Protein AF-A0A0Q0EH68-F1 (afdb_monomer)

pLDDT: mean 80.88, std 14.65, range [30.33, 95.69]

Organism: NCBI:txid264459

Nearest PDB structures (foldseek):
  4biu-assembly1_D  TM=6.470E-01  e=6.144E-11  Escherichia coli K-12
  4cti-assembly2_B  TM=7.095E-01  e=5.872E-08  Archaeoglobus fulgidus
  7n0e-assembly1_B  TM=5.292E-01  e=2.622E-06  Pseudomonas aeruginosa
  7z8n-assembly1_D  TM=4.398E-01  e=4.551E-06  Pseudomonas aeruginosa PAO1

Radius of gyration: 26.05 Å; Cα contacts (8 Å, |Δi|>4): 237; chains: 1; bounding box: 56×43×88 Å

InterPro domains:
  IPR003594 Histidine kinase/HSP90-like ATPase domain [PF02518] (169-247)
  IPR003660 HAMP domain [PF00672] (14-64)
  IPR003660 HAMP domain [PS50885] (17-69)
  IPR003660 HAMP domain [SM00304] (17-69)
  IPR003661 Signal transduction histidine kinase, dimerisation/phosphoacceptor domain [PF00512] (71-127)
  IPR003661 Signal transduction histidine kinase, dimerisation/phosphoacceptor domain [SM00388] (70-128)
  IPR003661 Signal transduction histidine kinase, dimerisation/phosphoacceptor domain [cd00082] (71-124)
  IPR004358 Signal transduction histidine kinase-related protein, C-terminal [PR00344] (202-216)
  IPR004358 Signal transduction histidine kinase-related protein, C-terminal [PR00344] (220-230)
  IPR004358 Signal transduction histidine kinase-related protein, C-terminal [PR00344] (239-247)
  IPR005467 Histidine kinase domain [PS50109] (77-247)
  IPR036097 Signal transduction histidine kinase, dimerisation/phosphoacceptor domain superfamily [SSF47384] (53-126)
  IPR036890 Histidine kinase/HSP90-like ATPase superfamily [G3DSA:3.30.565.10] (125-247)
  IPR036890 Histidine kinase/HSP90-like ATPase superfamily [SSF55874] (127-247)
  IPR050980 Two-component sensor histidine kinase [PTHR44936] (9-247)

Secondary structure (DSSP, 8-state):
--TTHHHHHHHHHHHHHHHHHHHHHHHHHHHHHHTT---PPPP--SSHHHHHHHHHHHHHHHHHHHHHHHHHHHHHHHHHHHHHHHHHHHHHHHTSPSSHHHHHHHHHHHHHHHHHHHHHHHHHHTT-----EEEEHHHHHHHHHHHHHHTT---EE---S--EEEE-HHHHHHHHHHHHHHHHHHHS--EEEEEE-TTSPEEEEEE--S----GGGTTGGGSTT-----SS----------GGG--

Structure (mmCIF, N/CA/C/O backbone):
data_AF-A0A0Q0EH68-F1
#
_entry.id   AF-A0A0Q0EH68-F1
#
loop_
_atom_site.group_PDB
_atom_site.id
_atom_site.type_symbol
_atom_site.label_atom_id
_atom_site.label_alt_id
_atom_site.label_comp_id
_atom_site.label_asym_id
_atom_site.label_entity_id
_atom_site.label_seq_id
_atom_site.pdbx_PDB_ins_code
_atom_site.Cartn_x
_atom_site.Cartn_y
_atom_site.Cartn_z
_atom_site.occupancy
_atom_site.B_iso_or_equiv
_atom_site.auth_seq_id
_atom_site.auth_comp_id
_atom_site.auth_asym_id
_atom_site.auth_atom_id
_atom_site.pdbx_PDB_model_num
ATOM 1 N N . MET A 1 1 ? 32.323 8.795 -50.254 1.00 61.06 1 MET A N 1
ATOM 2 C CA . MET A 1 1 ? 32.298 7.690 -49.270 1.00 61.06 1 MET A CA 1
ATOM 3 C C . MET A 1 1 ? 32.604 6.400 -50.012 1.00 61.06 1 MET A C 1
ATOM 5 O O . MET A 1 1 ? 31.979 6.198 -51.048 1.00 61.06 1 MET A O 1
ATOM 9 N N . PRO A 1 2 ? 33.576 5.580 -49.577 1.00 72.06 2 PRO A N 1
ATOM 10 C CA . PRO A 1 2 ? 33.885 4.323 -50.256 1.00 72.06 2 PRO A CA 1
ATOM 11 C C . PRO A 1 2 ? 32.641 3.427 -50.261 1.00 72.06 2 PRO A C 1
ATOM 13 O O . PRO A 1 2 ? 31.993 3.284 -49.231 1.00 72.06 2 PRO A O 1
ATOM 16 N N . VAL A 1 3 ? 32.303 2.806 -51.392 1.00 74.38 3 VAL A N 1
ATOM 17 C CA . VAL A 1 3 ? 31.114 1.933 -51.530 1.00 74.38 3 VAL A CA 1
ATOM 18 C C . VAL A 1 3 ? 31.122 0.777 -50.507 1.00 74.38 3 VAL A C 1
ATOM 20 O O . VAL A 1 3 ? 30.077 0.259 -50.127 1.00 74.38 3 VAL A O 1
ATOM 23 N N . THR A 1 4 ? 32.297 0.429 -49.980 1.00 81.75 4 THR A N 1
ATOM 24 C CA . THR A 1 4 ? 32.517 -0.588 -48.944 1.00 81.75 4 THR A CA 1
ATOM 25 C C . THR A 1 4 ? 32.150 -0.154 -47.520 1.00 81.75 4 THR A C 1
ATOM 27 O O . THR A 1 4 ? 31.968 -1.018 -46.665 1.00 81.75 4 THR A O 1
ATOM 30 N N . THR A 1 5 ? 31.992 1.142 -47.222 1.00 86.50 5 THR A N 1
ATOM 31 C CA . THR A 1 5 ? 31.687 1.590 -45.847 1.00 86.50 5 THR A CA 1
ATOM 32 C C . THR A 1 5 ? 30.219 1.415 -45.475 1.00 86.50 5 THR A C 1
ATOM 34 O O . THR A 1 5 ? 29.909 1.156 -44.315 1.00 86.50 5 THR A O 1
ATOM 37 N N . ILE A 1 6 ? 29.314 1.495 -46.452 1.00 87.50 6 ILE A N 1
ATOM 38 C CA . ILE A 1 6 ? 27.869 1.319 -46.259 1.00 87.50 6 ILE A CA 1
ATOM 39 C C . ILE A 1 6 ? 27.523 -0.087 -45.726 1.00 87.50 6 ILE A C 1
ATOM 41 O O . ILE A 1 6 ? 26.854 -0.169 -44.693 1.00 87.50 6 ILE A O 1
ATOM 45 N N . PRO A 1 7 ? 27.973 -1.201 -46.341 1.00 88.31 7 PRO A N 1
ATOM 46 C CA . PRO A 1 7 ? 27.663 -2.539 -45.834 1.00 88.31 7 PRO A CA 1
ATOM 47 C C . PRO A 1 7 ? 28.294 -2.813 -44.462 1.00 88.31 7 PRO A C 1
ATOM 49 O O . PRO A 1 7 ? 27.643 -3.410 -43.607 1.00 88.31 7 PRO A O 1
ATOM 52 N N . VAL A 1 8 ? 29.512 -2.321 -44.205 1.00 89.69 8 VAL A N 1
ATOM 53 C CA . VAL A 1 8 ? 30.155 -2.441 -42.884 1.00 89.69 8 VAL A CA 1
ATOM 54 C C . VAL A 1 8 ? 29.342 -1.706 -41.819 1.00 89.69 8 VAL A C 1
ATOM 56 O O . VAL A 1 8 ? 29.064 -2.269 -40.762 1.00 89.69 8 VAL A O 1
ATOM 59 N N . LEU A 1 9 ? 28.890 -0.485 -42.110 1.00 91.38 9 LEU A N 1
ATOM 60 C CA . LEU A 1 9 ? 28.051 0.286 -41.197 1.00 91.38 9 LEU A CA 1
ATOM 61 C C . LEU A 1 9 ? 26.724 -0.431 -40.905 1.00 91.38 9 LEU A C 1
ATOM 63 O O . LEU A 1 9 ? 26.308 -0.496 -39.750 1.00 91.38 9 LEU A O 1
ATOM 67 N N . LEU A 1 10 ? 26.077 -1.014 -41.920 1.00 91.12 10 LEU A N 1
ATOM 68 C CA . LEU A 1 10 ? 24.841 -1.783 -41.742 1.00 91.12 10 LEU A CA 1
ATOM 69 C C . LEU A 1 10 ? 25.048 -3.018 -40.856 1.00 91.12 10 LEU A C 1
ATOM 71 O O . LEU A 1 10 ? 24.227 -3.273 -39.974 1.00 91.12 10 LEU A O 1
ATOM 75 N N . ILE A 1 11 ? 26.154 -3.744 -41.041 1.00 89.25 11 ILE A N 1
ATOM 76 C CA . ILE A 1 11 ? 26.523 -4.894 -40.204 1.00 89.25 11 ILE A CA 1
ATOM 77 C C . ILE A 1 11 ? 26.757 -4.442 -38.758 1.00 89.25 11 ILE A C 1
ATOM 79 O O . ILE A 1 11 ? 26.178 -5.018 -37.836 1.00 89.25 11 ILE A O 1
ATOM 83 N N . VAL A 1 12 ? 27.532 -3.375 -38.543 1.00 88.94 12 VAL A N 1
ATOM 84 C CA . VAL A 1 12 ? 27.797 -2.833 -37.200 1.00 88.94 12 VAL A CA 1
ATOM 85 C C . VAL A 1 12 ? 26.497 -2.404 -36.519 1.00 88.94 12 VAL A C 1
ATOM 87 O O . VAL A 1 12 ? 26.243 -2.803 -35.385 1.00 88.94 12 VAL A O 1
ATOM 90 N N . VAL A 1 13 ? 25.628 -1.658 -37.208 1.00 90.19 13 VAL A N 1
ATOM 91 C CA . VAL A 1 13 ? 24.328 -1.229 -36.665 1.00 90.19 13 VAL A CA 1
ATOM 92 C C . VAL A 1 13 ? 23.429 -2.429 -36.357 1.00 90.19 13 VAL A C 1
ATOM 94 O O . VAL A 1 13 ? 22.732 -2.429 -35.339 1.00 90.19 13 VAL A O 1
ATOM 97 N N . PHE A 1 14 ? 23.445 -3.469 -37.192 1.00 88.25 14 PHE A N 1
ATOM 98 C CA . PHE A 1 14 ? 22.692 -4.700 -36.961 1.00 88.25 14 PHE A CA 1
ATOM 99 C C . PHE A 1 14 ? 23.162 -5.434 -35.697 1.00 88.25 14 PHE A C 1
ATOM 101 O O . PHE A 1 14 ? 22.344 -5.719 -34.817 1.00 88.25 14 PHE A O 1
ATOM 108 N N . PHE A 1 15 ? 24.468 -5.682 -35.558 1.00 84.31 15 PHE A N 1
ATOM 109 C CA . PHE A 1 15 ? 25.038 -6.334 -34.374 1.00 84.31 15 PHE A CA 1
ATOM 110 C C . PHE A 1 15 ? 24.858 -5.490 -33.111 1.00 84.31 15 PHE A C 1
ATOM 112 O O . PHE A 1 15 ? 24.450 -6.013 -32.073 1.00 84.31 15 PHE A O 1
ATOM 119 N N . MET A 1 16 ? 25.050 -4.174 -33.211 1.00 85.44 16 MET A N 1
ATOM 120 C CA . MET A 1 16 ? 24.837 -3.248 -32.103 1.00 85.44 16 MET A CA 1
ATOM 121 C C . MET A 1 16 ? 23.380 -3.278 -31.635 1.00 85.44 16 MET A C 1
ATOM 123 O O . MET A 1 16 ? 23.121 -3.398 -30.441 1.00 85.44 16 MET A O 1
ATOM 127 N N . ARG A 1 17 ? 22.402 -3.282 -32.550 1.00 85.75 17 ARG A N 1
ATOM 128 C CA . ARG A 1 17 ? 20.987 -3.464 -32.185 1.00 85.75 17 ARG A CA 1
ATOM 129 C C . ARG A 1 17 ? 20.719 -4.835 -31.563 1.00 85.75 17 ARG A C 1
ATOM 131 O O . ARG A 1 17 ? 19.913 -4.909 -30.640 1.00 85.75 17 ARG A O 1
ATOM 138 N N . ARG A 1 18 ? 21.379 -5.897 -32.033 1.00 83.50 18 ARG A N 1
ATOM 139 C CA . ARG A 1 18 ? 21.210 -7.268 -31.522 1.00 83.50 18 ARG A CA 1
ATOM 140 C C . ARG A 1 18 ? 21.766 -7.457 -30.105 1.00 83.50 18 ARG A C 1
ATOM 142 O O . ARG A 1 18 ? 21.223 -8.276 -29.373 1.00 83.50 18 ARG A O 1
ATOM 149 N N . ILE A 1 19 ? 22.792 -6.698 -29.720 1.00 83.00 19 ILE A N 1
ATOM 150 C CA . ILE A 1 19 ? 23.403 -6.731 -28.378 1.00 83.00 19 ILE A CA 1
ATOM 151 C C . ILE A 1 19 ? 22.728 -5.728 -27.431 1.00 83.00 19 ILE A C 1
ATOM 153 O O . ILE A 1 19 ? 22.344 -6.077 -26.319 1.00 83.00 19 ILE A O 1
ATOM 157 N N . VAL A 1 20 ? 22.529 -4.483 -27.873 1.00 86.06 20 VAL A N 1
ATOM 158 C CA . VAL A 1 20 ? 22.043 -3.391 -27.012 1.00 86.06 20 VAL A CA 1
ATOM 159 C C . VAL A 1 20 ? 20.560 -3.540 -26.670 1.00 86.06 20 VAL A C 1
ATOM 161 O O . VAL A 1 20 ? 20.149 -3.169 -25.571 1.00 86.06 20 VAL A O 1
ATOM 164 N N . ARG A 1 21 ? 19.728 -4.074 -27.581 1.00 86.62 21 ARG A N 1
ATOM 165 C CA . ARG A 1 21 ? 18.286 -4.232 -27.313 1.00 86.62 21 ARG A CA 1
ATOM 166 C C . ARG A 1 21 ? 18.005 -5.177 -26.133 1.00 86.62 21 ARG A C 1
ATOM 168 O O . ARG A 1 21 ? 17.310 -4.720 -25.230 1.00 86.62 21 ARG A O 1
ATOM 175 N N . PRO A 1 22 ? 18.538 -6.418 -26.080 1.00 85.12 22 PRO A N 1
ATOM 176 C CA . PRO A 1 22 ? 18.344 -7.304 -24.928 1.00 85.12 22 PRO A CA 1
ATOM 177 C C . PRO A 1 22 ? 18.775 -6.676 -23.600 1.00 85.12 22 PRO A C 1
ATOM 179 O O . PRO A 1 22 ? 18.035 -6.750 -22.626 1.00 85.12 22 PRO A O 1
ATOM 182 N N . VAL A 1 23 ? 19.918 -5.981 -23.578 1.00 86.12 23 VAL A N 1
ATOM 183 C CA . VAL A 1 23 ? 20.424 -5.314 -22.367 1.00 86.12 23 VAL A CA 1
ATOM 184 C C . VAL A 1 23 ? 19.480 -4.202 -21.904 1.00 86.12 23 VAL A C 1
ATOM 186 O O . VAL A 1 23 ? 19.159 -4.123 -20.722 1.00 86.12 23 VAL A O 1
ATOM 189 N N . LYS A 1 24 ? 18.965 -3.372 -22.823 1.00 87.38 24 LYS A N 1
ATOM 190 C CA . LYS A 1 24 ? 17.964 -2.344 -22.484 1.00 87.38 24 LYS A CA 1
ATOM 191 C C . LYS A 1 24 ? 16.655 -2.947 -21.974 1.00 87.38 24 LYS A C 1
ATOM 193 O O . LYS A 1 24 ? 16.051 -2.385 -21.064 1.00 87.38 24 LYS A O 1
ATOM 198 N N . THR A 1 25 ? 16.209 -4.062 -22.553 1.00 88.44 25 THR A N 1
ATOM 199 C CA . THR A 1 25 ? 15.024 -4.786 -22.070 1.00 88.44 25 THR A CA 1
ATOM 200 C C . THR A 1 25 ? 15.243 -5.303 -20.653 1.00 88.44 25 THR A C 1
ATOM 202 O O . THR A 1 25 ? 14.373 -5.116 -19.807 1.00 88.44 25 THR A O 1
ATOM 205 N N . LEU A 1 26 ? 16.415 -5.883 -20.379 1.00 88.75 26 LEU A N 1
ATOM 206 C CA . LEU A 1 26 ? 16.775 -6.376 -19.055 1.00 88.75 26 LEU A CA 1
ATOM 207 C C . LEU A 1 26 ? 16.833 -5.240 -18.028 1.00 88.75 26 LEU A C 1
ATOM 209 O O . LEU A 1 26 ? 16.226 -5.358 -16.975 1.00 88.75 26 LEU A O 1
ATOM 213 N N . ALA A 1 27 ? 17.465 -4.110 -18.360 1.00 88.00 27 ALA A N 1
ATOM 214 C CA . ALA A 1 27 ? 17.538 -2.944 -17.477 1.00 88.00 27 ALA A CA 1
ATOM 215 C C . ALA A 1 27 ? 16.145 -2.421 -17.084 1.00 88.00 27 ALA A C 1
ATOM 217 O O . ALA A 1 27 ? 15.867 -2.227 -15.903 1.00 88.00 27 ALA A O 1
ATOM 218 N N . LYS A 1 28 ? 15.237 -2.274 -18.060 1.00 89.25 28 LYS A N 1
ATOM 219 C CA . LYS A 1 28 ? 13.844 -1.874 -17.802 1.00 89.25 28 LYS A CA 1
ATOM 220 C C . LYS A 1 28 ? 13.086 -2.899 -16.959 1.00 89.25 28 LYS A C 1
ATOM 222 O O . LYS A 1 28 ? 12.250 -2.525 -16.144 1.00 89.25 28 LYS A O 1
ATOM 227 N N . ALA A 1 29 ? 13.336 -4.189 -17.176 1.00 88.38 29 ALA A N 1
ATOM 228 C CA . ALA A 1 29 ? 12.723 -5.241 -16.377 1.00 88.38 29 ALA A CA 1
ATOM 229 C C . ALA A 1 29 ? 13.243 -5.215 -14.934 1.00 88.38 29 ALA A C 1
ATOM 231 O O . ALA A 1 29 ? 12.444 -5.301 -14.012 1.00 88.38 29 ALA A O 1
ATOM 232 N N . THR A 1 30 ? 14.546 -5.019 -14.727 1.00 88.38 30 THR A N 1
ATOM 233 C CA . THR A 1 30 ? 15.142 -4.874 -13.394 1.00 88.38 30 THR A CA 1
ATOM 234 C C . THR A 1 30 ? 14.547 -3.692 -12.637 1.00 88.38 30 THR A C 1
ATOM 236 O O . THR A 1 30 ? 14.177 -3.862 -11.484 1.00 88.38 30 THR A O 1
ATOM 239 N N . GLU A 1 31 ? 14.383 -2.535 -13.281 1.00 86.19 31 GLU A N 1
ATOM 240 C CA . GLU A 1 31 ? 13.789 -1.335 -12.668 1.00 86.19 31 GLU A CA 1
ATOM 241 C C . GLU A 1 31 ? 12.335 -1.563 -12.211 1.00 86.19 31 GLU A C 1
ATOM 243 O O . GLU A 1 31 ? 11.891 -1.084 -11.171 1.00 86.19 31 GLU A O 1
ATOM 248 N N . ARG A 1 32 ? 11.583 -2.346 -12.987 1.00 85.50 32 ARG A N 1
ATOM 249 C CA . ARG A 1 32 ? 10.219 -2.753 -12.640 1.00 85.50 32 ARG A CA 1
ATOM 250 C C . ARG A 1 32 ? 10.207 -3.777 -11.499 1.00 85.50 32 ARG A C 1
ATOM 252 O O . ARG A 1 32 ? 9.439 -3.615 -10.556 1.00 85.50 32 ARG A O 1
ATOM 259 N N . VAL A 1 33 ? 11.089 -4.783 -11.532 1.00 85.00 33 VAL A N 1
ATOM 260 C CA . VAL A 1 33 ? 11.233 -5.768 -10.440 1.00 85.00 33 VAL A CA 1
ATOM 261 C C . VAL A 1 33 ? 11.687 -5.094 -9.143 1.00 85.00 33 VAL A C 1
ATOM 263 O O . VAL A 1 33 ? 11.183 -5.450 -8.083 1.00 85.00 33 VAL A O 1
ATOM 266 N N . SER A 1 34 ? 12.577 -4.094 -9.194 1.00 79.12 34 SER A N 1
ATOM 267 C CA . SER A 1 34 ? 13.007 -3.350 -8.000 1.00 79.12 34 SER A CA 1
ATOM 268 C C . SER A 1 34 ? 11.883 -2.533 -7.366 1.00 79.12 34 SER A C 1
ATOM 270 O O . SER A 1 34 ? 11.936 -2.263 -6.174 1.00 79.12 34 SER A O 1
ATOM 272 N N . ARG A 1 35 ? 10.843 -2.182 -8.134 1.00 77.44 35 ARG A N 1
ATOM 273 C CA . ARG A 1 35 ? 9.601 -1.586 -7.614 1.00 77.44 35 ARG A CA 1
ATOM 274 C C . ARG A 1 35 ? 8.587 -2.621 -7.108 1.00 77.44 35 ARG A C 1
ATOM 276 O O . ARG A 1 35 ? 7.455 -2.263 -6.797 1.00 77.44 35 ARG A O 1
ATOM 283 N N . GLY A 1 36 ? 8.959 -3.901 -7.061 1.00 74.75 36 GLY A N 1
ATOM 284 C CA . GLY A 1 36 ? 8.075 -4.990 -6.649 1.00 74.75 36 GLY A CA 1
ATOM 285 C C . GLY A 1 36 ? 7.030 -5.383 -7.697 1.00 74.75 36 GLY A C 1
ATOM 286 O O . GLY A 1 36 ? 6.090 -6.103 -7.369 1.00 74.75 36 GLY A O 1
ATOM 287 N N . GLU A 1 37 ? 7.162 -4.937 -8.953 1.00 76.56 37 GLU A N 1
ATOM 288 C CA . GLU A 1 37 ? 6.222 -5.320 -10.009 1.00 76.56 37 GLU A CA 1
ATOM 289 C C . GLU A 1 37 ? 6.432 -6.778 -10.438 1.00 76.56 37 GLU A C 1
ATOM 291 O O . GLU A 1 37 ? 7.556 -7.221 -10.702 1.00 76.56 37 GLU A O 1
ATOM 296 N N . TRP A 1 38 ? 5.329 -7.505 -10.625 1.00 77.81 38 TRP A N 1
ATOM 297 C CA . TRP A 1 38 ? 5.368 -8.774 -11.340 1.00 77.81 38 TRP A CA 1
ATOM 298 C C . TRP A 1 38 ? 5.560 -8.537 -12.843 1.00 77.81 38 TRP A C 1
ATOM 300 O O . TRP A 1 38 ? 4.879 -7.716 -13.466 1.00 77.81 38 TRP A O 1
ATOM 310 N N . ILE A 1 39 ? 6.478 -9.290 -13.445 1.00 82.50 39 ILE A N 1
ATOM 311 C CA . ILE A 1 39 ? 6.768 -9.235 -14.879 1.00 82.50 39 ILE A CA 1
ATOM 312 C C . ILE A 1 39 ? 6.747 -10.663 -15.422 1.00 82.50 39 ILE A C 1
ATOM 314 O O . ILE A 1 39 ? 7.304 -11.556 -14.784 1.00 82.50 39 ILE A O 1
ATOM 318 N N . PRO A 1 40 ? 6.143 -10.923 -16.590 1.00 82.75 40 PRO A N 1
ATOM 319 C CA . PRO A 1 40 ? 6.276 -12.228 -17.220 1.00 82.75 40 PRO A CA 1
ATOM 320 C C . PRO A 1 40 ? 7.750 -12.518 -17.568 1.00 82.75 40 PRO A C 1
ATOM 322 O O . PRO A 1 40 ? 8.506 -11.577 -17.835 1.00 82.75 40 PRO A O 1
ATOM 325 N N . PRO A 1 41 ? 8.162 -13.800 -17.616 1.00 89.44 41 PRO A N 1
ATOM 326 C CA . PRO A 1 41 ? 9.519 -14.176 -17.997 1.00 89.44 41 PRO A CA 1
ATOM 327 C C . PRO A 1 41 ? 9.939 -13.531 -19.318 1.00 89.44 41 PRO A C 1
ATOM 329 O O . PRO A 1 41 ? 9.195 -13.546 -20.303 1.00 89.44 41 PRO A O 1
ATOM 332 N N . LEU A 1 42 ? 11.146 -12.972 -19.347 1.00 91.62 42 LEU A N 1
ATOM 333 C CA . LEU A 1 42 ? 11.657 -12.305 -20.538 1.00 91.62 42 LEU A CA 1
ATOM 334 C C . LEU A 1 42 ? 11.990 -13.327 -21.637 1.00 91.62 42 LEU A C 1
ATOM 336 O O . LEU A 1 42 ? 12.534 -14.396 -21.334 1.00 91.62 42 LEU A O 1
ATOM 340 N N . PRO A 1 43 ? 11.727 -13.003 -22.917 1.00 89.69 43 PRO A N 1
ATOM 341 C CA . PRO A 1 43 ? 12.059 -13.882 -24.030 1.00 89.69 43 PRO A CA 1
ATOM 342 C C . PRO A 1 43 ? 13.576 -13.990 -24.218 1.00 89.69 43 PRO A C 1
ATOM 344 O O . PRO A 1 43 ? 14.292 -12.987 -24.214 1.00 89.69 43 PRO A O 1
ATOM 347 N N . LEU A 1 44 ? 14.068 -15.202 -24.477 1.00 90.69 44 LEU A N 1
ATOM 348 C CA . LEU A 1 44 ? 15.484 -15.455 -24.752 1.00 90.69 44 LEU A CA 1
ATOM 349 C C . LEU A 1 44 ? 15.854 -14.925 -26.146 1.00 90.69 44 LEU A C 1
ATOM 351 O O . LEU A 1 44 ? 15.587 -15.564 -27.161 1.00 90.69 44 LEU A O 1
ATOM 355 N N . SER A 1 45 ? 16.456 -13.736 -26.203 1.00 83.75 45 SER A N 1
ATOM 356 C CA . SER A 1 45 ? 16.804 -13.044 -27.452 1.00 83.75 45 SER A CA 1
ATOM 357 C C . SER A 1 45 ? 18.247 -12.543 -27.451 1.00 83.75 45 SER A C 1
ATOM 359 O O . SER A 1 45 ? 18.773 -12.136 -26.420 1.00 83.75 45 SER A O 1
ATOM 361 N N . GLY A 1 46 ? 18.865 -12.499 -28.634 1.00 86.38 46 GLY A N 1
ATOM 362 C CA . GLY A 1 46 ? 20.223 -11.978 -28.816 1.00 86.38 46 GLY A CA 1
ATOM 363 C C . GLY A 1 46 ? 21.308 -13.064 -28.882 1.00 86.38 46 GLY A C 1
ATOM 364 O O . GLY A 1 46 ? 21.000 -14.221 -29.184 1.00 86.38 46 GLY A O 1
ATOM 365 N N . PRO A 1 47 ? 22.584 -12.674 -28.712 1.00 88.25 47 PRO A N 1
ATOM 366 C CA . PRO A 1 47 ? 23.726 -13.588 -28.601 1.00 88.25 47 PRO A CA 1
ATOM 367 C C . PRO A 1 47 ? 23.635 -14.510 -27.379 1.00 88.25 47 PRO A C 1
ATOM 369 O O . PRO A 1 47 ? 22.770 -14.320 -26.522 1.00 88.25 47 PRO A O 1
ATOM 372 N N . GLN A 1 48 ? 24.528 -15.499 -27.294 1.00 90.00 48 GLN A N 1
ATOM 373 C CA . GLN A 1 48 ? 24.523 -16.484 -26.208 1.00 90.00 48 GLN A CA 1
ATOM 374 C C . GLN A 1 48 ? 24.616 -15.811 -24.833 1.00 90.00 48 GLN A C 1
ATOM 376 O O . GLN A 1 48 ? 23.793 -16.085 -23.969 1.00 90.00 48 GLN A O 1
ATOM 381 N N . GLU A 1 49 ? 25.503 -14.834 -24.688 1.00 88.94 49 GLU A N 1
ATOM 382 C CA . GLU A 1 49 ? 25.741 -14.087 -23.454 1.00 88.94 49 GLU A CA 1
ATOM 383 C C . GLU A 1 49 ? 24.476 -13.345 -22.985 1.00 88.94 49 GLU A C 1
ATOM 385 O O . GLU A 1 49 ? 24.148 -13.323 -21.800 1.00 88.94 49 GLU A O 1
ATOM 390 N N . ALA A 1 50 ? 23.710 -12.777 -23.926 1.00 88.56 50 ALA A N 1
ATOM 391 C CA . ALA A 1 50 ? 22.445 -12.104 -23.628 1.00 88.56 50 ALA A CA 1
ATOM 392 C C . ALA A 1 50 ? 21.351 -13.093 -23.196 1.00 88.56 50 ALA A C 1
ATOM 394 O O . ALA A 1 50 ? 20.556 -12.792 -22.300 1.00 88.56 50 ALA A O 1
ATOM 395 N N . ARG A 1 51 ? 21.308 -14.282 -23.811 1.00 90.06 51 ARG A N 1
ATOM 396 C CA . ARG A 1 51 ? 20.383 -15.356 -23.418 1.00 90.06 51 ARG A CA 1
ATOM 397 C C . ARG A 1 51 ? 20.719 -15.906 -22.035 1.00 90.06 51 ARG A C 1
ATOM 399 O O . ARG A 1 51 ? 19.798 -16.113 -21.248 1.00 90.06 51 ARG A O 1
ATOM 406 N N . ASP A 1 52 ? 21.999 -16.079 -21.721 1.00 92.81 52 ASP A N 1
ATOM 407 C CA . ASP A 1 52 ? 22.454 -16.563 -20.414 1.00 92.81 52 ASP A CA 1
ATOM 408 C C . ASP A 1 52 ? 22.098 -15.565 -19.304 1.00 92.81 52 ASP A C 1
ATOM 410 O O . ASP A 1 52 ? 21.509 -15.949 -18.293 1.00 92.81 52 ASP A O 1
ATOM 414 N N . LEU A 1 53 ? 22.326 -14.266 -19.538 1.00 91.06 53 LEU A N 1
ATOM 415 C CA . LEU A 1 53 ? 21.895 -13.194 -18.632 1.00 91.06 53 LEU A CA 1
ATOM 416 C C . LEU A 1 53 ? 20.374 -13.173 -18.434 1.00 91.06 53 LEU A C 1
ATOM 418 O O . LEU A 1 53 ? 19.894 -13.072 -17.306 1.00 91.06 53 LEU A O 1
ATOM 422 N N . THR A 1 54 ? 19.608 -13.305 -19.520 1.00 92.06 54 THR A N 1
ATOM 423 C CA . THR A 1 54 ? 18.136 -13.342 -19.456 1.00 92.06 54 THR A CA 1
ATOM 424 C C . THR A 1 54 ? 17.651 -14.566 -18.674 1.00 92.06 54 THR A C 1
ATOM 426 O O . THR A 1 54 ? 16.718 -14.472 -17.879 1.00 92.06 54 THR A O 1
ATOM 429 N N . THR A 1 55 ? 18.314 -15.712 -18.842 1.00 94.62 55 THR A N 1
ATOM 430 C CA . THR A 1 55 ? 18.014 -16.945 -18.103 1.00 94.62 55 THR A CA 1
ATOM 431 C C . THR A 1 55 ? 18.294 -16.774 -16.612 1.00 94.62 55 THR A C 1
ATOM 433 O O . THR A 1 55 ? 17.426 -17.071 -15.791 1.00 94.62 55 THR A O 1
ATOM 436 N N . ALA A 1 56 ? 19.466 -16.244 -16.252 1.00 93.62 56 ALA A N 1
ATOM 437 C CA . ALA A 1 56 ? 19.824 -15.969 -14.863 1.00 93.62 56 ALA A CA 1
ATOM 438 C C . ALA A 1 56 ? 18.835 -14.993 -14.201 1.00 93.62 56 ALA A C 1
ATOM 440 O O . ALA A 1 56 ? 18.389 -15.238 -13.079 1.00 93.62 56 ALA A O 1
ATOM 441 N N . PHE A 1 57 ? 18.424 -13.942 -14.918 1.00 92.50 57 PHE A N 1
ATOM 442 C CA . PHE A 1 57 ? 17.407 -12.998 -14.457 1.00 92.50 57 PHE A CA 1
ATOM 443 C C . PHE A 1 57 ? 16.049 -13.667 -14.221 1.00 92.50 57 PHE A C 1
ATOM 445 O O . PHE A 1 57 ? 15.481 -13.518 -13.141 1.00 92.50 57 PHE A O 1
ATOM 452 N N . ASN A 1 58 ? 15.552 -14.456 -15.179 1.00 93.25 58 ASN A N 1
ATOM 453 C CA . ASN A 1 58 ? 14.281 -15.172 -15.035 1.00 93.25 58 ASN A CA 1
ATOM 454 C C . ASN A 1 58 ? 14.312 -16.141 -13.831 1.00 93.25 58 ASN A C 1
ATOM 456 O O . ASN A 1 58 ? 13.341 -16.230 -13.079 1.00 93.25 58 ASN A O 1
ATOM 460 N N . ILE A 1 59 ? 15.435 -16.835 -13.595 1.00 93.94 59 ILE A N 1
ATOM 461 C CA . ILE A 1 59 ? 15.617 -17.713 -12.423 1.00 93.94 59 ILE A CA 1
ATOM 462 C C . ILE A 1 59 ? 15.604 -16.907 -11.119 1.00 93.94 59 ILE A C 1
ATOM 464 O O . ILE A 1 59 ? 14.932 -17.305 -10.164 1.00 93.94 59 ILE A O 1
ATOM 468 N N . MET A 1 60 ? 16.340 -15.793 -11.065 1.00 93.06 60 MET A N 1
ATOM 469 C CA . MET A 1 60 ? 16.385 -14.901 -9.904 1.00 93.06 60 MET A CA 1
ATOM 470 C C . MET A 1 60 ? 14.987 -14.373 -9.571 1.00 93.06 60 MET A C 1
ATOM 472 O O . MET A 1 60 ? 14.542 -14.498 -8.431 1.00 93.06 60 MET A O 1
ATOM 476 N N . GLN A 1 61 ? 14.266 -13.864 -10.570 1.00 88.38 61 GLN A N 1
ATOM 477 C CA . GLN A 1 61 ? 12.907 -13.356 -10.411 1.00 88.38 61 GLN A CA 1
ATOM 478 C C . GLN A 1 61 ? 11.959 -14.441 -9.876 1.00 88.38 61 GLN A C 1
ATOM 480 O O . GLN A 1 61 ? 11.230 -14.206 -8.914 1.00 88.38 61 GLN A O 1
ATOM 485 N N . ALA A 1 62 ? 12.010 -15.654 -10.435 1.00 87.81 62 ALA A N 1
ATOM 486 C CA . ALA A 1 62 ? 11.191 -16.769 -9.966 1.00 87.81 62 ALA A CA 1
ATOM 487 C C . ALA A 1 62 ? 11.521 -17.182 -8.519 1.00 87.81 62 ALA A C 1
ATOM 489 O O . ALA A 1 62 ? 10.628 -17.581 -7.771 1.00 87.81 62 ALA A O 1
ATOM 490 N N . ARG A 1 63 ? 12.792 -17.094 -8.100 1.00 88.50 63 ARG A N 1
ATOM 491 C CA . ARG A 1 63 ? 13.190 -17.338 -6.703 1.00 88.50 63 ARG A CA 1
ATOM 492 C C . ARG A 1 63 ? 12.641 -16.266 -5.767 1.00 88.50 63 ARG A C 1
ATOM 494 O O . ARG A 1 63 ? 12.079 -16.629 -4.740 1.00 88.50 63 ARG A O 1
ATOM 501 N N . ILE A 1 64 ? 12.754 -14.989 -6.134 1.00 85.88 64 ILE A N 1
ATOM 502 C CA . ILE A 1 64 ? 12.195 -13.875 -5.355 1.00 85.88 64 ILE A CA 1
ATOM 503 C C . ILE A 1 64 ? 10.683 -14.054 -5.199 1.00 85.88 64 ILE A C 1
ATOM 505 O O . ILE A 1 64 ? 10.189 -14.055 -4.076 1.00 85.88 64 ILE A O 1
ATOM 509 N N . ALA A 1 65 ? 9.964 -14.307 -6.296 1.00 82.00 65 ALA A N 1
ATOM 510 C CA . ALA A 1 65 ? 8.519 -14.519 -6.263 1.00 82.00 65 ALA A CA 1
ATOM 511 C C . ALA A 1 65 ? 8.121 -15.669 -5.320 1.00 82.00 65 ALA A C 1
ATOM 513 O O . ALA A 1 65 ? 7.248 -15.491 -4.476 1.00 82.00 65 ALA A O 1
ATOM 514 N N . ARG A 1 66 ? 8.812 -16.819 -5.387 1.00 82.81 66 ARG A N 1
ATOM 515 C CA . ARG A 1 66 ? 8.564 -17.948 -4.472 1.00 82.81 66 ARG A CA 1
ATOM 516 C C . ARG A 1 66 ? 8.873 -17.624 -3.011 1.00 82.81 66 ARG A C 1
ATOM 518 O O . ARG A 1 66 ? 8.155 -18.094 -2.134 1.00 82.81 66 ARG A O 1
ATOM 525 N N . HIS A 1 67 ? 9.933 -16.862 -2.734 1.00 81.50 67 HIS A N 1
ATOM 526 C CA . HIS A 1 67 ? 10.261 -16.446 -1.368 1.00 81.50 67 HIS A CA 1
ATOM 527 C C . HIS A 1 67 ? 9.191 -15.520 -0.789 1.00 81.50 67 HIS A C 1
ATOM 529 O O . HIS A 1 67 ? 8.765 -15.724 0.347 1.00 81.50 67 HIS A O 1
ATOM 535 N N . VAL A 1 68 ? 8.722 -14.559 -1.585 1.00 78.44 68 VAL A N 1
ATOM 536 C CA . VAL A 1 68 ? 7.629 -13.658 -1.207 1.00 78.44 68 VAL A CA 1
ATOM 537 C C . VAL A 1 68 ? 6.352 -14.459 -0.951 1.00 78.44 68 VAL A C 1
ATOM 539 O O . VAL A 1 68 ? 5.802 -14.381 0.140 1.00 78.44 68 VAL A O 1
ATOM 542 N N . GLU A 1 69 ? 5.939 -15.314 -1.890 1.00 76.69 69 GLU A N 1
ATOM 543 C CA . GLU A 1 69 ? 4.727 -16.135 -1.762 1.00 76.69 69 GLU A CA 1
ATOM 544 C C . GLU A 1 69 ? 4.782 -17.095 -0.558 1.00 76.69 69 GLU A C 1
ATOM 546 O O . GLU A 1 69 ? 3.789 -17.284 0.148 1.00 76.69 69 GLU A O 1
ATOM 551 N N . GLY A 1 70 ? 5.953 -17.681 -0.286 1.00 76.31 70 GLY A N 1
ATOM 552 C CA . GLY A 1 70 ? 6.184 -18.514 0.893 1.00 76.31 70 GLY A CA 1
ATOM 553 C C . GLY A 1 70 ? 5.994 -17.740 2.200 1.00 76.31 70 GLY A C 1
ATOM 554 O O . GLY A 1 70 ? 5.311 -18.233 3.099 1.00 76.31 70 GLY A O 1
ATOM 555 N N . ARG A 1 71 ? 6.520 -16.509 2.280 1.00 75.88 71 ARG A N 1
ATOM 556 C CA . ARG A 1 71 ? 6.308 -15.603 3.421 1.00 75.88 71 ARG A CA 1
ATOM 557 C C . ARG A 1 71 ? 4.821 -15.264 3.573 1.00 75.88 71 ARG A C 1
ATOM 559 O O . ARG A 1 71 ? 4.296 -15.377 4.676 1.00 75.88 71 ARG A O 1
ATOM 566 N N . THR A 1 72 ? 4.113 -14.959 2.482 1.00 70.62 72 THR A N 1
ATOM 567 C CA . THR A 1 72 ? 2.661 -14.687 2.502 1.00 70.62 72 THR A CA 1
ATOM 568 C C . THR A 1 72 ? 1.865 -15.871 3.043 1.00 70.62 72 THR A C 1
ATOM 570 O O . THR A 1 72 ? 1.011 -15.694 3.912 1.00 70.62 72 THR A O 1
ATOM 573 N N . ARG A 1 73 ? 2.156 -17.089 2.562 1.00 74.06 73 ARG A N 1
ATOM 574 C CA . ARG A 1 73 ? 1.483 -18.318 3.011 1.00 74.06 73 ARG A CA 1
ATOM 575 C C . ARG A 1 73 ? 1.758 -18.626 4.480 1.00 74.06 73 ARG A C 1
ATOM 577 O O . ARG A 1 73 ? 0.827 -18.976 5.198 1.00 74.06 73 ARG A O 1
ATOM 584 N N . MET A 1 74 ? 2.994 -18.445 4.941 1.00 80.06 74 MET A N 1
ATOM 585 C CA . MET A 1 74 ? 3.349 -18.618 6.352 1.00 80.06 74 MET A CA 1
ATOM 586 C C . MET A 1 74 ? 2.563 -17.654 7.251 1.00 80.06 74 MET A C 1
ATOM 588 O O . MET A 1 74 ? 1.994 -18.070 8.253 1.00 80.06 74 MET A O 1
ATOM 592 N N . LEU A 1 75 ? 2.449 -16.383 6.861 1.00 79.00 75 LEU A N 1
ATOM 593 C CA . LEU A 1 75 ? 1.666 -15.387 7.604 1.00 79.00 75 LEU A CA 1
ATOM 594 C C . LEU A 1 75 ? 0.161 -15.664 7.559 1.00 79.00 75 LEU A C 1
ATOM 596 O O . LEU A 1 75 ? -0.565 -15.350 8.501 1.00 79.00 75 LEU A O 1
ATOM 600 N N . ALA A 1 76 ? -0.339 -16.236 6.463 1.00 71.75 76 ALA A N 1
ATOM 601 C CA . ALA A 1 76 ? -1.716 -16.709 6.391 1.00 71.75 76 ALA A CA 1
ATOM 602 C C . ALA A 1 76 ? -1.981 -17.824 7.414 1.00 71.75 76 ALA A C 1
ATOM 604 O O . ALA A 1 76 ? -2.954 -17.726 8.158 1.00 71.75 76 ALA A O 1
ATOM 605 N N . ALA A 1 77 ? -1.083 -18.808 7.503 1.00 78.38 77 ALA A N 1
ATOM 606 C CA . ALA A 1 77 ? -1.176 -19.898 8.471 1.00 78.38 77 ALA A CA 1
ATOM 607 C C . ALA A 1 77 ? -1.097 -19.390 9.921 1.00 78.38 77 ALA A C 1
ATOM 609 O O . ALA A 1 77 ? -2.009 -19.647 10.697 1.00 78.38 77 ALA A O 1
ATOM 610 N N . ILE A 1 78 ? -0.101 -18.559 10.255 1.00 84.38 78 ILE A N 1
ATOM 611 C CA . ILE A 1 78 ? 0.040 -17.980 11.606 1.00 84.38 78 ILE A CA 1
ATOM 612 C C . ILE A 1 78 ? -1.223 -17.205 12.008 1.00 84.38 78 ILE A C 1
ATOM 614 O O . ILE A 1 78 ? -1.703 -17.325 13.129 1.00 84.38 78 ILE A O 1
ATOM 618 N N . SER 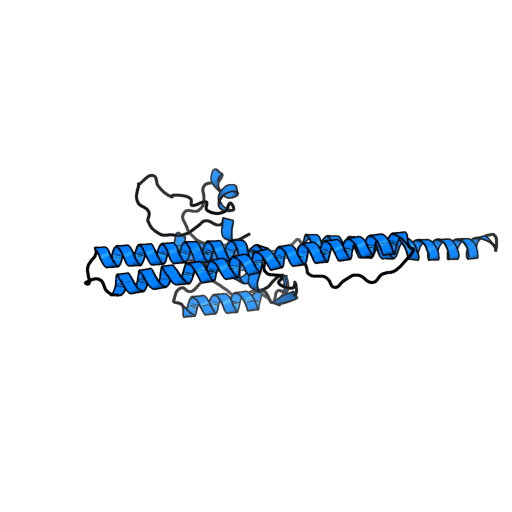A 1 79 ? -1.808 -16.431 11.090 1.00 79.56 79 SER A N 1
ATOM 619 C CA . SER A 1 79 ? -3.055 -15.703 11.353 1.00 79.56 79 SER A CA 1
ATOM 620 C C . SER A 1 79 ? -4.230 -16.606 11.690 1.00 79.56 79 SER A C 1
ATOM 622 O O . SER A 1 79 ? -5.051 -16.252 12.5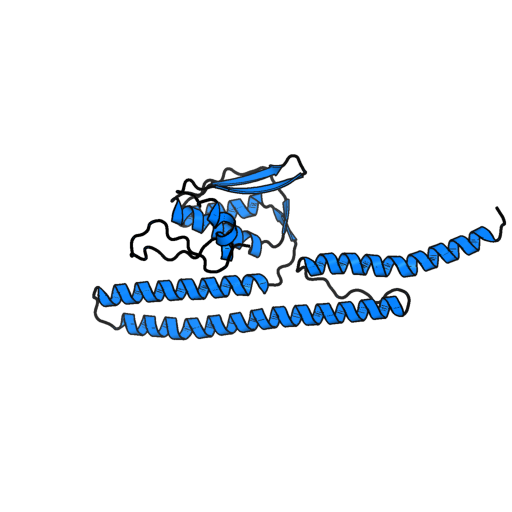35 1.00 79.56 79 SER A O 1
ATOM 624 N N . HIS A 1 80 ? -4.349 -17.725 10.987 1.00 80.75 80 HIS A N 1
ATOM 625 C CA . HIS A 1 80 ? -5.391 -18.703 11.244 1.00 80.75 80 HIS A CA 1
ATOM 626 C C . HIS A 1 80 ? -5.169 -19.375 12.608 1.00 80.75 80 HIS A C 1
ATOM 628 O O . HIS A 1 80 ? -6.086 -19.436 13.431 1.00 80.75 80 HIS A O 1
ATOM 634 N N . ASP A 1 81 ? -3.930 -19.780 12.878 1.00 86.38 81 ASP A N 1
ATOM 635 C CA . ASP A 1 81 ? -3.551 -20.490 14.097 1.00 86.38 81 ASP A CA 1
ATOM 636 C C . ASP A 1 81 ? -3.630 -19.611 15.346 1.00 86.38 81 ASP A C 1
ATOM 638 O O . ASP A 1 81 ? -3.870 -20.142 16.420 1.00 86.38 81 ASP A O 1
ATOM 642 N N . LEU A 1 82 ? -3.501 -18.282 15.225 1.00 87.44 82 LEU A N 1
ATOM 643 C CA . LEU A 1 82 ? -3.733 -17.336 16.326 1.00 87.44 82 LEU A CA 1
ATOM 644 C C . LEU A 1 82 ? -5.218 -17.013 16.544 1.00 87.44 82 LEU A C 1
ATOM 646 O O . LEU A 1 82 ? -5.641 -16.818 17.680 1.00 87.44 82 LEU A O 1
ATOM 650 N N . ASN A 1 83 ? -6.040 -16.979 15.490 1.00 81.88 83 ASN A N 1
ATOM 651 C CA . ASN A 1 83 ? -7.479 -16.723 15.642 1.00 81.88 83 ASN A CA 1
ATOM 652 C C . ASN A 1 83 ? -8.189 -17.836 16.426 1.00 81.88 83 ASN A C 1
ATOM 654 O O . ASN A 1 83 ? -9.143 -17.549 17.146 1.00 81.88 83 ASN A O 1
ATOM 658 N N . THR A 1 84 ? -7.740 -19.083 16.282 1.00 83.94 84 THR A N 1
ATOM 659 C CA . THR A 1 84 ? -8.332 -20.246 16.961 1.00 83.94 84 THR A CA 1
ATOM 660 C C . THR A 1 84 ? -8.252 -20.137 18.496 1.00 83.94 84 THR A C 1
ATOM 662 O O . THR A 1 84 ? -9.314 -20.088 19.114 1.00 83.94 84 THR A O 1
ATOM 665 N N . PRO A 1 85 ? -7.066 -19.996 19.129 1.00 88.00 85 PRO A N 1
ATOM 666 C CA . PRO A 1 85 ? -6.954 -19.856 20.579 1.00 88.00 85 PRO A CA 1
ATOM 667 C C . PRO A 1 85 ? -7.564 -18.547 21.093 1.00 88.00 85 PRO A C 1
ATOM 669 O O . PRO A 1 85 ? -8.144 -18.542 22.169 1.00 88.00 85 PRO A O 1
ATOM 672 N N . ILE A 1 86 ? -7.515 -17.446 20.329 1.00 88.25 86 ILE A N 1
ATOM 673 C CA . ILE A 1 86 ? -8.206 -16.196 20.706 1.00 88.25 86 ILE A CA 1
ATOM 674 C C . ILE A 1 86 ? 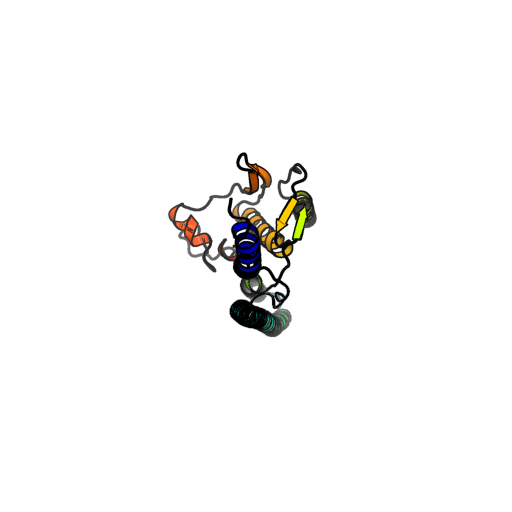-9.723 -16.412 20.774 1.00 88.25 86 ILE A C 1
ATOM 676 O O . ILE A 1 86 ? -10.379 -15.950 21.702 1.00 88.25 86 ILE A O 1
ATOM 680 N N . THR A 1 87 ? -10.289 -17.121 19.794 1.00 85.94 87 THR A N 1
ATOM 681 C CA . THR A 1 87 ? -11.725 -17.434 19.782 1.00 85.94 87 THR A CA 1
ATOM 682 C C . THR A 1 87 ? -12.086 -18.370 20.931 1.00 85.94 87 THR A C 1
ATOM 684 O O . THR A 1 87 ? -13.111 -18.171 21.573 1.00 85.94 87 THR A O 1
ATOM 687 N N . GLU A 1 88 ? -11.235 -19.352 21.230 1.00 90.56 88 GLU A N 1
ATOM 688 C CA . GLU A 1 88 ? -11.425 -20.253 22.368 1.00 90.56 88 GLU A CA 1
ATOM 689 C C . GLU A 1 88 ? -11.397 -19.504 23.708 1.00 90.56 88 GLU A C 1
ATOM 691 O O . GLU A 1 88 ? -12.309 -19.677 24.511 1.00 90.56 88 GLU A O 1
ATOM 696 N N . LEU A 1 89 ? -10.417 -18.620 23.923 1.00 90.44 89 LEU A N 1
ATOM 697 C CA . LEU A 1 89 ? -10.347 -17.775 25.119 1.00 90.44 89 LEU A CA 1
ATOM 698 C C . LEU A 1 89 ? -11.594 -16.898 25.259 1.00 90.44 89 LEU A C 1
ATOM 700 O O . LEU A 1 89 ? -12.149 -16.805 26.349 1.00 90.44 89 LEU A O 1
ATOM 704 N N . ARG A 1 90 ? -12.087 -16.320 24.157 1.00 89.69 90 ARG A N 1
ATOM 705 C CA . ARG A 1 90 ? -13.323 -15.526 24.167 1.00 89.69 90 ARG A CA 1
ATOM 706 C C . ARG A 1 90 ? -14.522 -16.358 24.613 1.00 89.69 90 ARG A C 1
ATOM 708 O O . ARG A 1 90 ? -15.271 -15.919 25.476 1.00 89.69 90 ARG A O 1
ATOM 715 N N . LEU A 1 91 ? -14.678 -17.565 24.067 1.00 91.12 91 LEU A N 1
ATOM 716 C CA . LEU A 1 91 ? -15.757 -18.478 24.454 1.00 91.12 91 LEU A CA 1
ATOM 717 C C . LEU A 1 91 ? -15.649 -18.891 25.927 1.00 91.12 91 LEU A C 1
ATOM 719 O O . LEU A 1 91 ? -16.663 -18.965 26.610 1.00 91.12 91 LEU A O 1
ATOM 723 N N . GLN A 1 92 ? -14.436 -19.135 26.434 1.00 89.06 92 GLN A N 1
ATOM 724 C CA . GLN A 1 92 ? -14.218 -19.433 27.853 1.00 89.06 92 GLN A CA 1
ATOM 725 C C . GLN A 1 92 ? -14.604 -18.248 28.751 1.00 89.06 92 GLN A C 1
ATOM 727 O O . GLN A 1 92 ? -15.196 -18.459 29.804 1.00 89.06 92 GLN A O 1
ATOM 732 N N . MET A 1 93 ? -14.321 -17.014 28.324 1.00 89.38 93 MET A N 1
ATOM 733 C CA . MET A 1 93 ? -14.717 -15.798 29.044 1.00 89.38 93 MET A CA 1
ATOM 734 C C . MET A 1 93 ? -16.228 -15.544 28.990 1.00 89.38 93 MET A C 1
ATOM 736 O O . MET A 1 93 ? -16.796 -15.086 29.973 1.00 89.38 93 MET A O 1
ATOM 740 N N . GLU A 1 94 ? -16.899 -15.879 27.885 1.00 85.69 94 GLU A N 1
ATOM 741 C CA . GLU A 1 94 ? -18.365 -15.797 27.764 1.00 85.69 94 GLU A CA 1
ATOM 742 C C . GLU A 1 94 ? -19.108 -16.770 28.702 1.00 85.69 94 GLU A C 1
ATOM 744 O O . GLU A 1 94 ? -20.295 -16.579 28.954 1.00 85.69 94 GLU A O 1
ATOM 749 N N . LEU A 1 95 ? -18.424 -17.792 29.235 1.00 88.38 95 LEU A N 1
ATOM 750 C CA . LEU A 1 95 ? -18.961 -18.725 30.236 1.00 88.38 95 LEU A CA 1
ATOM 751 C C . LEU A 1 95 ? -18.777 -18.243 31.685 1.00 88.38 95 LEU A C 1
ATOM 753 O O . LEU A 1 95 ? -19.291 -18.891 32.597 1.00 88.38 95 LE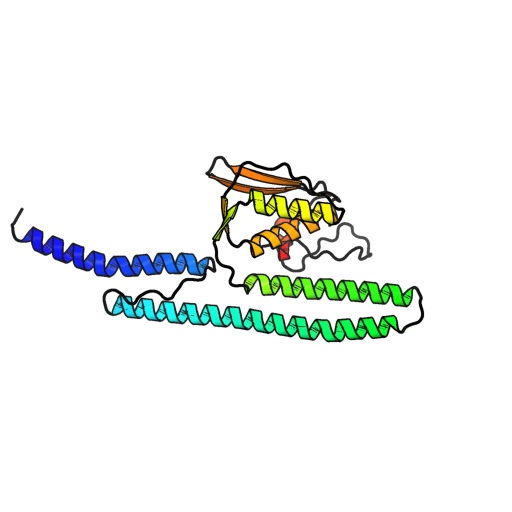U A O 1
ATOM 757 N N . LEU A 1 96 ? -18.024 -17.161 31.909 1.00 88.56 96 LEU A N 1
ATOM 758 C CA . LEU A 1 96 ? -17.867 -16.557 33.231 1.00 88.56 96 LEU A CA 1
ATOM 759 C C . LEU A 1 96 ? -19.106 -15.729 33.585 1.00 88.56 96 LEU A C 1
ATOM 761 O O . LEU A 1 96 ? -19.736 -15.125 32.710 1.00 88.56 96 LEU A O 1
ATOM 765 N N . ASP A 1 97 ? -19.422 -15.677 34.880 1.00 89.31 97 ASP A N 1
ATOM 766 C CA . ASP A 1 97 ? -20.484 -14.816 35.396 1.00 89.31 97 ASP A CA 1
ATOM 767 C C . ASP A 1 97 ? -20.231 -13.353 34.999 1.00 89.31 97 ASP A C 1
ATOM 769 O O . ASP A 1 97 ? -19.086 -12.893 34.939 1.00 89.31 97 ASP A O 1
ATOM 773 N N . ASP A 1 98 ? -21.309 -12.623 34.710 1.00 87.00 98 ASP A N 1
ATOM 774 C CA . ASP A 1 98 ? -21.219 -11.208 34.357 1.00 87.00 98 ASP A CA 1
ATOM 775 C C . ASP A 1 98 ? -20.597 -10.413 35.517 1.00 87.00 98 ASP A C 1
ATOM 777 O O . ASP A 1 98 ? -21.033 -10.501 36.670 1.00 87.00 98 ASP A O 1
ATOM 781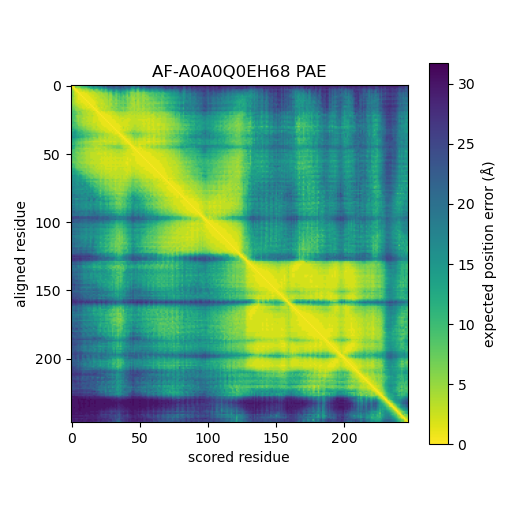 N N . GLY A 1 99 ? -19.580 -9.612 35.207 1.00 89.88 99 GLY A N 1
ATOM 782 C CA . GLY A 1 99 ? -18.868 -8.809 36.189 1.00 89.88 99 GLY A CA 1
ATOM 783 C C . GLY A 1 99 ? -17.746 -7.984 35.558 1.00 89.88 99 GLY A C 1
ATOM 784 O O . GLY A 1 99 ? -17.286 -8.311 34.465 1.00 89.88 99 GLY A O 1
ATOM 785 N N . PRO A 1 100 ? -17.269 -6.939 36.257 1.00 87.25 100 PRO A N 1
ATOM 786 C CA . PRO A 1 100 ? -16.260 -6.022 35.725 1.00 87.25 100 PRO A CA 1
ATOM 787 C C . PRO A 1 100 ? -14.956 -6.730 35.323 1.00 87.25 100 PRO A C 1
ATOM 789 O O . PRO A 1 100 ? -14.362 -6.381 34.315 1.00 87.25 100 PRO A O 1
ATOM 792 N N . GLU A 1 101 ? -14.549 -7.784 36.041 1.00 86.69 101 GLU A N 1
ATOM 793 C CA . GLU A 1 101 ? -13.344 -8.559 35.700 1.00 86.69 101 GLU A CA 1
ATOM 794 C C . GLU A 1 101 ? -13.468 -9.303 34.359 1.00 86.69 101 GLU A C 1
ATOM 796 O O . GLU A 1 101 ? -12.488 -9.429 33.625 1.00 86.69 101 GLU A O 1
ATOM 801 N N . ARG A 1 102 ? -14.672 -9.787 34.019 1.00 89.81 102 ARG A N 1
ATOM 802 C CA . ARG A 1 102 ? -14.938 -10.436 32.729 1.00 89.81 102 ARG A CA 1
ATOM 803 C C . ARG A 1 102 ? -14.870 -9.417 31.596 1.00 89.81 102 ARG A C 1
ATOM 805 O O . ARG A 1 102 ? -14.276 -9.720 30.563 1.00 89.81 102 ARG A O 1
ATOM 812 N N . ASP A 1 103 ? -15.469 -8.246 31.791 1.00 86.00 103 ASP A N 1
ATOM 813 C CA . ASP A 1 103 ? -15.475 -7.172 30.795 1.00 86.00 103 ASP A CA 1
ATOM 814 C C . ASP A 1 103 ? -14.043 -6.675 30.526 1.00 86.00 103 ASP A C 1
ATOM 816 O O . ASP A 1 103 ? -13.618 -6.649 29.372 1.00 86.00 103 ASP A O 1
ATOM 820 N N . ASP A 1 104 ? -13.244 -6.447 31.575 1.00 86.12 104 ASP A N 1
ATOM 821 C CA . ASP A 1 104 ? -11.828 -6.062 31.456 1.00 86.12 104 ASP A CA 1
ATOM 822 C C . ASP A 1 104 ? -10.992 -7.122 30.701 1.00 86.12 104 ASP A C 1
ATOM 824 O O . ASP A 1 104 ? -10.110 -6.804 29.891 1.00 86.12 104 ASP A O 1
ATOM 828 N N . MET A 1 105 ? -11.262 -8.411 30.944 1.00 86.44 105 MET A N 1
ATOM 829 C CA . MET A 1 105 ? -10.611 -9.525 30.243 1.00 86.44 105 MET A CA 1
ATOM 830 C C . MET A 1 105 ? -11.017 -9.606 28.765 1.00 86.44 105 MET A C 1
ATOM 832 O O . MET A 1 105 ? -10.164 -9.884 27.916 1.00 86.44 105 MET A O 1
ATOM 836 N N . LEU A 1 106 ? -12.292 -9.362 28.449 1.00 86.62 106 LEU A N 1
ATOM 837 C CA . LEU A 1 106 ? -12.793 -9.323 27.074 1.00 86.62 106 LEU A CA 1
ATOM 838 C C . LEU A 1 106 ? -12.200 -8.143 26.296 1.00 86.62 106 LEU A C 1
ATOM 840 O O . LEU A 1 106 ? -11.751 -8.341 25.165 1.00 86.62 106 LEU A O 1
ATOM 844 N N . ASP A 1 107 ? -12.117 -6.967 26.915 1.00 85.38 107 ASP A N 1
ATOM 845 C CA . ASP A 1 107 ? -11.490 -5.781 26.326 1.00 85.38 107 ASP A CA 1
ATOM 846 C C . ASP A 1 107 ? -10.003 -6.030 26.033 1.00 85.38 107 ASP A C 1
ATOM 848 O O . ASP A 1 107 ? -9.530 -5.795 24.916 1.00 85.38 107 ASP A O 1
ATOM 852 N N . SER A 1 108 ? -9.278 -6.622 26.988 1.00 84.19 108 SER A N 1
ATOM 853 C CA . SER A 1 108 ? -7.872 -7.016 26.809 1.00 84.19 108 SER A CA 1
ATOM 854 C C . SER A 1 108 ? -7.686 -8.033 25.670 1.00 84.19 108 SER A C 1
ATOM 856 O O . SER A 1 108 ? -6.705 -7.986 24.919 1.00 84.19 108 SER A O 1
ATOM 858 N N . LEU A 1 109 ? -8.624 -8.973 25.514 1.00 88.62 109 LEU A N 1
ATOM 859 C CA . LEU A 1 109 ? -8.587 -9.977 24.450 1.00 88.62 109 LEU A CA 1
ATOM 860 C C . LEU A 1 109 ? -8.860 -9.362 23.071 1.00 88.62 109 LEU A C 1
ATOM 862 O O . LEU A 1 109 ? -8.214 -9.741 22.087 1.00 88.62 109 LEU A O 1
ATOM 866 N N . ASP A 1 110 ? -9.794 -8.417 22.989 1.00 82.00 110 ASP A N 1
ATOM 867 C CA . ASP A 1 110 ? -10.091 -7.699 21.753 1.00 82.00 110 ASP A CA 1
ATOM 868 C C . ASP A 1 110 ? -8.928 -6.772 21.351 1.00 82.00 110 ASP A C 1
ATOM 870 O O . ASP A 1 110 ? -8.588 -6.710 20.162 1.00 82.00 110 ASP A O 1
ATOM 874 N N . GLU A 1 111 ? -8.220 -6.175 22.315 1.00 80.50 111 GLU A N 1
ATOM 875 C CA . GLU A 1 111 ? -6.972 -5.443 22.068 1.00 80.50 111 GLU A CA 1
ATOM 876 C C . GLU A 1 111 ? -5.868 -6.365 21.519 1.00 80.50 111 GLU A C 1
ATOM 878 O O . GLU A 1 111 ? -5.262 -6.075 20.480 1.00 80.50 111 GLU A O 1
ATOM 883 N N . LEU A 1 112 ? -5.656 -7.537 22.128 1.00 84.00 112 LEU A N 1
ATOM 884 C CA . LEU A 1 112 ? -4.700 -8.533 21.629 1.00 84.00 112 LEU A CA 1
ATOM 885 C C . LEU A 1 112 ? -5.043 -8.981 20.205 1.00 84.00 112 LEU A C 1
ATOM 887 O O . LEU A 1 112 ? -4.167 -9.092 19.339 1.00 84.00 112 LEU A O 1
ATOM 891 N N . ARG A 1 113 ? -6.330 -9.203 19.929 1.00 81.75 113 ARG A N 1
ATOM 892 C CA . ARG A 1 113 ? -6.812 -9.578 18.598 1.00 81.75 113 ARG A CA 1
ATOM 893 C C . ARG A 1 113 ? -6.552 -8.481 17.568 1.00 81.75 113 ARG A C 1
ATOM 895 O O . ARG A 1 113 ? -6.189 -8.805 16.430 1.00 81.75 113 ARG A O 1
ATOM 902 N N . ALA A 1 114 ? -6.733 -7.217 17.943 1.00 78.12 114 ALA A N 1
ATOM 903 C CA . ALA A 1 114 ? -6.414 -6.077 17.094 1.00 78.12 114 ALA A CA 1
ATOM 904 C C . ALA A 1 114 ? -4.912 -6.040 16.770 1.00 78.12 114 ALA A C 1
ATOM 906 O O . ALA A 1 114 ? -4.559 -6.072 15.588 1.00 78.12 114 ALA A O 1
ATOM 907 N N . MET A 1 115 ? -4.042 -6.127 17.784 1.00 76.81 115 MET A N 1
ATOM 908 C CA . MET A 1 115 ? -2.580 -6.132 17.616 1.00 76.81 115 MET A CA 1
ATOM 909 C C . MET A 1 115 ? -2.087 -7.267 16.706 1.00 76.81 115 MET A C 1
ATOM 911 O O . MET A 1 115 ? -1.262 -7.056 15.812 1.00 76.81 115 MET A O 1
ATOM 915 N N . VAL A 1 116 ? -2.612 -8.483 16.888 1.00 81.19 116 VAL A N 1
ATOM 916 C CA . VAL A 1 116 ? -2.270 -9.644 16.051 1.00 81.19 116 VAL A CA 1
ATOM 917 C C . VAL A 1 116 ? -2.683 -9.407 14.600 1.00 81.19 116 VAL A C 1
ATOM 919 O O . VAL A 1 116 ? -1.882 -9.602 13.681 1.00 81.19 116 VAL A O 1
ATOM 922 N N . ARG A 1 117 ? -3.929 -8.974 14.376 1.00 76.31 117 ARG A N 1
ATOM 923 C CA . ARG A 1 117 ? -4.455 -8.714 13.030 1.00 76.31 117 ARG A CA 1
ATOM 924 C C . ARG A 1 117 ? -3.641 -7.638 12.320 1.00 76.31 117 ARG A C 1
ATOM 926 O O . ARG A 1 117 ? -3.319 -7.799 11.144 1.00 76.31 117 ARG A O 1
ATOM 933 N N . GLU A 1 118 ? -3.306 -6.573 13.028 1.00 72.38 118 GLU A N 1
ATOM 934 C CA . GLU A 1 118 ? -2.531 -5.454 12.515 1.00 72.38 118 GLU A CA 1
ATOM 935 C C . GLU A 1 118 ? -1.094 -5.864 12.165 1.00 72.38 118 GLU A C 1
ATOM 937 O O . GLU A 1 118 ? -0.653 -5.644 11.036 1.00 72.38 118 GLU A O 1
ATOM 942 N N . THR A 1 119 ? -0.419 -6.600 13.054 1.00 73.25 119 THR A N 1
ATOM 943 C CA . THR A 1 119 ? 0.915 -7.168 12.798 1.00 73.25 119 THR A CA 1
ATOM 944 C C . THR A 1 119 ? 0.906 -8.043 11.546 1.00 73.25 119 THR A C 1
ATOM 946 O O . THR A 1 119 ? 1.733 -7.890 10.649 1.00 73.25 119 THR A O 1
ATOM 949 N N . LEU A 1 120 ? -0.067 -8.946 11.424 1.00 74.94 120 LEU A N 1
ATOM 950 C CA . LEU A 1 120 ? -0.175 -9.834 10.266 1.00 74.94 120 LEU A CA 1
ATOM 951 C C . LEU A 1 120 ? -0.506 -9.075 8.980 1.00 74.94 120 LEU A C 1
ATOM 953 O O . LEU A 1 120 ? -0.003 -9.437 7.916 1.00 74.94 120 LEU A O 1
ATOM 957 N N . ASN A 1 121 ? -1.319 -8.021 9.059 1.00 69.94 121 ASN A N 1
ATOM 958 C CA . ASN A 1 121 ? -1.603 -7.147 7.926 1.00 69.94 121 ASN A CA 1
ATOM 959 C C . ASN A 1 121 ? -0.351 -6.389 7.470 1.00 69.94 121 ASN A C 1
ATOM 961 O O . ASN A 1 121 ? -0.119 -6.303 6.262 1.00 69.94 121 ASN A O 1
ATOM 965 N N . PHE A 1 122 ? 0.477 -5.910 8.399 1.00 68.06 122 PHE A N 1
ATOM 966 C CA . PHE A 1 122 ? 1.760 -5.282 8.093 1.00 68.06 122 PHE A CA 1
ATOM 967 C C . PHE A 1 122 ? 2.691 -6.247 7.361 1.00 68.06 122 PHE A C 1
ATOM 969 O O . PHE A 1 122 ? 3.062 -5.985 6.217 1.00 68.06 122 PHE A O 1
ATOM 976 N N . VAL A 1 123 ? 2.960 -7.430 7.929 1.00 67.75 123 VAL A N 1
ATOM 977 C CA . VAL A 1 123 ? 3.877 -8.381 7.278 1.00 67.75 123 VAL A CA 1
ATOM 978 C C . VAL A 1 123 ? 3.304 -8.921 5.954 1.00 67.75 123 VAL A C 1
ATOM 980 O O . VAL A 1 123 ? 4.056 -9.233 5.031 1.00 67.75 123 VAL A O 1
ATOM 983 N N . ARG A 1 124 ? 1.972 -9.003 5.800 1.00 66.31 124 ARG A N 1
ATOM 984 C CA . ARG A 1 124 ? 1.339 -9.322 4.504 1.00 66.31 124 ARG A CA 1
ATOM 985 C C . ARG A 1 124 ? 1.489 -8.204 3.475 1.00 66.31 124 ARG A C 1
ATOM 987 O O . ARG A 1 124 ? 1.468 -8.502 2.287 1.00 66.31 124 ARG A O 1
ATOM 994 N N . GLY A 1 125 ? 1.638 -6.952 3.899 1.00 61.16 125 GLY A N 1
ATOM 995 C CA . GLY A 1 125 ? 1.813 -5.798 3.015 1.00 61.16 125 GLY A CA 1
ATOM 996 C C . GLY A 1 125 ? 2.989 -5.917 2.058 1.00 61.16 125 GLY A C 1
ATOM 997 O O . GLY A 1 125 ? 2.842 -5.645 0.869 1.00 61.16 125 GLY A O 1
ATOM 998 N N . ASP A 1 126 ? 4.104 -6.432 2.566 1.00 56.34 126 ASP A N 1
ATOM 999 C CA . ASP A 1 126 ? 5.295 -6.775 1.782 1.00 56.34 126 ASP A CA 1
ATOM 1000 C C . ASP A 1 126 ? 5.068 -7.946 0.818 1.00 56.34 126 ASP A C 1
ATOM 1002 O O . ASP A 1 126 ? 5.823 -8.153 -0.132 1.00 56.34 126 ASP A O 1
ATOM 1006 N N . ALA A 1 127 ? 4.068 -8.775 1.111 1.00 52.00 127 ALA A N 1
ATOM 1007 C CA . ALA A 1 127 ? 3.968 -10.135 0.610 1.00 52.00 127 ALA A CA 1
ATOM 1008 C C . ALA A 1 127 ? 2.863 -10.316 -0.453 1.00 52.00 127 ALA A C 1
ATOM 1010 O O . ALA A 1 127 ? 2.859 -11.301 -1.198 1.00 52.00 127 ALA A O 1
ATOM 1011 N N . VAL A 1 128 ? 1.918 -9.375 -0.558 1.00 57.44 128 VAL A N 1
ATOM 1012 C CA . VAL A 1 128 ? 0.862 -9.409 -1.578 1.00 57.44 128 VAL A CA 1
ATOM 1013 C C . VAL A 1 128 ? 1.406 -8.877 -2.906 1.00 57.44 128 VAL A C 1
ATOM 1015 O O . VAL A 1 128 ? 1.673 -7.688 -3.077 1.00 57.44 128 VAL A O 1
ATOM 1018 N N . GLN A 1 129 ? 1.544 -9.786 -3.872 1.00 63.31 129 GLN A N 1
ATOM 1019 C CA . GLN A 1 129 ? 1.821 -9.485 -5.278 1.00 63.31 129 GLN A CA 1
ATOM 1020 C C . GLN A 1 129 ? 0.577 -8.841 -5.910 1.00 63.31 129 GLN A C 1
ATOM 1022 O O . GLN A 1 129 ? -0.226 -9.507 -6.559 1.00 63.31 129 GLN A O 1
ATOM 1027 N N . GLU A 1 130 ? 0.384 -7.546 -5.681 1.00 74.69 130 GLU A N 1
ATOM 1028 C CA . GLU A 1 130 ? -0.645 -6.758 -6.354 1.00 74.69 130 GLU A CA 1
ATOM 1029 C C . GLU A 1 130 ? -0.081 -6.121 -7.631 1.00 74.69 130 GLU A C 1
ATOM 1031 O O . GLU A 1 130 ? 0.992 -5.516 -7.621 1.00 74.69 130 GLU A O 1
ATOM 1036 N N . ALA A 1 131 ? -0.805 -6.258 -8.744 1.00 76.19 131 ALA A N 1
ATOM 1037 C CA . ALA A 1 131 ? -0.396 -5.685 -10.019 1.00 76.19 131 ALA A CA 1
ATOM 1038 C C . ALA A 1 131 ? -0.555 -4.158 -10.025 1.00 76.19 131 ALA A C 1
ATOM 1040 O O . ALA A 1 131 ? -1.590 -3.628 -9.627 1.00 76.19 131 ALA A O 1
ATOM 1041 N N . THR A 1 132 ? 0.444 -3.458 -10.565 1.00 85.31 132 THR A N 1
ATOM 1042 C CA . THR A 1 132 ? 0.352 -2.016 -10.807 1.00 85.31 132 THR A CA 1
ATOM 1043 C C . THR A 1 132 ? -0.557 -1.736 -12.002 1.00 85.31 132 THR A C 1
ATOM 1045 O O . THR A 1 132 ? -0.169 -1.969 -13.156 1.00 85.31 132 THR A O 1
ATOM 1048 N N . VAL A 1 133 ? -1.737 -1.187 -11.732 1.00 88.62 133 VAL A N 1
ATOM 1049 C CA . VAL A 1 133 ? -2.778 -0.866 -12.718 1.00 88.62 133 VAL A CA 1
ATOM 1050 C C . VAL A 1 133 ? -3.097 0.625 -12.708 1.00 88.62 133 VAL A C 1
ATOM 1052 O O . VAL A 1 133 ? -2.810 1.325 -11.742 1.00 88.62 133 VAL A O 1
ATOM 1055 N N . GLU A 1 134 ? -3.644 1.121 -13.813 1.00 94.00 134 GLU A N 1
ATOM 1056 C CA . GLU A 1 134 ? -4.142 2.492 -13.900 1.00 94.00 134 GLU A CA 1
ATOM 1057 C C . GLU A 1 134 ? -5.553 2.561 -13.308 1.00 94.00 134 GLU A C 1
ATOM 1059 O O . GLU A 1 134 ? -6.434 1.816 -13.739 1.00 94.00 134 GLU A O 1
ATOM 1064 N N . ILE A 1 135 ? -5.754 3.422 -12.308 1.00 93.75 135 ILE A N 1
ATOM 1065 C CA . ILE A 1 135 ? -7.051 3.644 -11.651 1.00 93.75 135 ILE A CA 1
ATOM 1066 C C . ILE A 1 135 ? -7.347 5.135 -11.505 1.00 93.75 135 ILE A C 1
ATOM 1068 O O . ILE A 1 135 ? -6.428 5.953 -11.519 1.00 93.75 135 ILE A O 1
ATOM 1072 N N . SER A 1 136 ? -8.622 5.476 -11.301 1.00 94.50 136 SER A N 1
ATOM 1073 C CA . SER A 1 136 ? -9.039 6.810 -10.856 1.00 94.50 136 SER A CA 1
ATOM 1074 C C . SER A 1 136 ? -8.900 6.921 -9.336 1.00 94.50 136 SER A C 1
ATOM 1076 O O . SER A 1 136 ? -9.567 6.204 -8.587 1.00 94.50 136 SER A O 1
ATOM 1078 N N . LEU A 1 137 ? -8.025 7.819 -8.880 1.00 93.81 137 LEU A N 1
ATOM 1079 C CA . LEU A 1 137 ? -7.837 8.116 -7.459 1.00 93.81 137 LEU A CA 1
ATOM 1080 C C . LEU A 1 137 ? -9.065 8.799 -6.865 1.00 93.81 137 LEU A C 1
ATOM 1082 O O . LEU A 1 137 ? -9.438 8.502 -5.735 1.00 93.81 137 LEU A O 1
ATOM 1086 N N . THR A 1 138 ? -9.720 9.656 -7.646 1.00 93.31 138 THR A N 1
ATOM 1087 C CA . THR A 1 138 ? -10.949 10.347 -7.247 1.00 93.31 138 THR A CA 1
ATOM 1088 C C . THR A 1 138 ? -12.034 9.338 -6.861 1.00 93.31 138 THR A C 1
ATOM 1090 O O . THR A 1 138 ? -12.590 9.429 -5.771 1.00 93.31 138 THR A O 1
ATOM 1093 N N . VAL A 1 139 ? -12.254 8.310 -7.693 1.00 93.75 139 VAL A N 1
ATOM 1094 C CA . VAL A 1 139 ? -13.238 7.244 -7.420 1.00 93.75 139 VAL A CA 1
ATOM 1095 C C . VAL A 1 139 ? -12.850 6.416 -6.192 1.00 93.75 139 VAL A C 1
ATOM 1097 O O . VAL A 1 139 ? -13.702 6.092 -5.367 1.00 93.75 139 VAL A O 1
ATOM 1100 N N . LEU A 1 140 ? -11.563 6.088 -6.039 1.00 93.88 140 LEU A N 1
ATOM 1101 C CA . LEU A 1 140 ? -11.083 5.326 -4.884 1.00 93.88 140 LEU A CA 1
ATOM 1102 C C . LEU A 1 140 ? -11.334 6.069 -3.560 1.00 93.88 140 LEU A C 1
ATOM 1104 O O . LEU A 1 140 ? -11.733 5.441 -2.577 1.00 93.88 140 LEU A O 1
ATOM 1108 N N . ILE A 1 141 ? -11.112 7.386 -3.531 1.00 94.75 141 ILE A N 1
ATOM 1109 C CA . ILE A 1 141 ? -11.335 8.217 -2.341 1.00 94.75 141 ILE A CA 1
ATOM 1110 C C . ILE A 1 141 ? -12.832 8.440 -2.102 1.00 94.75 141 ILE A C 1
ATOM 1112 O O . ILE A 1 141 ? -13.264 8.341 -0.957 1.00 94.75 141 ILE A O 1
ATOM 1116 N N . ASP A 1 142 ? -13.637 8.645 -3.151 1.00 94.25 142 ASP A N 1
ATOM 1117 C CA . ASP A 1 142 ? -15.103 8.719 -3.040 1.00 94.25 142 ASP A CA 1
ATOM 1118 C C . ASP A 1 142 ? -15.677 7.477 -2.345 1.00 94.25 142 ASP A C 1
ATOM 1120 O O . ASP A 1 142 ? -16.509 7.576 -1.439 1.00 94.25 142 ASP A O 1
ATOM 1124 N N . ASP A 1 143 ? -15.229 6.290 -2.755 1.00 94.06 143 ASP A N 1
ATOM 1125 C CA . ASP A 1 143 ? -15.682 5.030 -2.170 1.00 94.06 143 ASP A CA 1
ATOM 1126 C C . ASP A 1 143 ? -15.222 4.867 -0.714 1.00 94.06 143 ASP A C 1
ATOM 1128 O O . ASP A 1 143 ? -15.965 4.331 0.116 1.00 94.06 143 ASP A O 1
ATOM 1132 N N . LEU A 1 144 ? -14.022 5.351 -0.376 1.00 93.75 144 LEU A N 1
ATOM 1133 C CA . LEU A 1 144 ? -13.553 5.405 1.010 1.00 93.75 144 LEU A CA 1
ATOM 1134 C C . LEU A 1 144 ? -14.403 6.364 1.850 1.00 93.75 144 LEU A C 1
ATOM 1136 O O . LEU A 1 144 ? -14.898 5.956 2.899 1.00 93.75 144 LEU A O 1
ATOM 1140 N N . ALA A 1 145 ? -14.639 7.589 1.382 1.00 94.06 145 ALA A N 1
ATOM 1141 C CA . ALA A 1 145 ? -15.437 8.584 2.091 1.00 94.06 145 ALA A CA 1
ATOM 1142 C C . ALA A 1 145 ? -16.857 8.068 2.382 1.00 94.06 145 ALA A C 1
ATOM 1144 O O . ALA A 1 145 ? -17.304 8.107 3.528 1.00 94.06 145 ALA A O 1
ATOM 1145 N N . LYS A 1 146 ? -17.527 7.461 1.388 1.00 93.62 146 LYS A N 1
ATOM 1146 C CA . LYS A 1 146 ? -18.853 6.831 1.563 1.00 93.62 146 LYS A CA 1
ATOM 1147 C C . LYS A 1 146 ? -18.853 5.731 2.625 1.00 93.62 146 LYS A C 1
ATOM 1149 O O . LYS A 1 146 ? -19.812 5.612 3.394 1.00 93.62 146 LYS A O 1
ATOM 1154 N N . ARG A 1 147 ? -17.797 4.911 2.672 1.00 93.19 147 ARG A N 1
ATOM 1155 C CA . ARG A 1 147 ? -17.644 3.861 3.690 1.00 93.19 147 ARG A CA 1
ATOM 1156 C C . ARG A 1 147 ? -17.592 4.467 5.094 1.00 93.19 147 ARG A C 1
ATOM 1158 O O . ARG A 1 147 ? -18.331 4.002 5.955 1.00 93.19 147 ARG A O 1
ATOM 1165 N N . TYR A 1 148 ? -16.789 5.508 5.303 1.00 93.94 148 TYR A N 1
ATOM 1166 C CA . TYR A 1 148 ? -16.682 6.197 6.594 1.00 93.94 148 TYR A CA 1
ATOM 1167 C C . TYR A 1 148 ? -17.988 6.892 7.003 1.00 93.94 148 TYR A C 1
ATOM 1169 O O . TYR A 1 148 ? -18.430 6.759 8.143 1.00 93.94 148 TYR A O 1
ATOM 1177 N N . THR A 1 149 ? -18.698 7.517 6.058 1.00 92.19 149 THR A N 1
ATOM 1178 C CA . THR A 1 149 ? -20.048 8.049 6.314 1.00 92.19 149 THR A CA 1
ATOM 1179 C C . THR A 1 149 ? -21.020 6.956 6.767 1.00 92.19 149 THR A C 1
ATOM 1181 O O . THR A 1 149 ? -21.778 7.161 7.709 1.00 92.19 149 THR A O 1
ATOM 1184 N N . THR A 1 150 ? -20.979 5.776 6.140 1.00 91.81 150 THR A N 1
ATOM 1185 C CA . THR A 1 150 ? -21.842 4.636 6.506 1.00 91.81 150 THR A CA 1
ATOM 1186 C C . THR A 1 150 ? -21.516 4.088 7.901 1.00 91.81 150 THR A C 1
ATOM 1188 O O . THR A 1 150 ? -22.399 3.575 8.581 1.00 91.81 150 THR A O 1
ATOM 1191 N N . MET A 1 151 ? -20.263 4.217 8.344 1.00 88.88 151 MET A N 1
ATOM 1192 C CA . MET A 1 151 ? -19.803 3.820 9.681 1.00 88.88 151 MET A CA 1
ATOM 1193 C C . MET A 1 151 ? -20.120 4.855 10.772 1.00 88.88 151 MET A C 1
ATOM 1195 O O . MET A 1 151 ? -19.872 4.587 11.942 1.00 88.88 151 MET A O 1
ATOM 1199 N N . GLY A 1 152 ? -20.683 6.015 10.413 1.00 89.50 152 GLY A N 1
ATOM 1200 C CA . GLY A 1 152 ? -21.025 7.080 11.360 1.00 89.50 152 GLY A CA 1
ATOM 1201 C C . GLY A 1 152 ? -19.873 8.032 11.698 1.00 89.50 152 GLY A C 1
ATOM 1202 O O . GLY A 1 152 ? -20.050 8.905 12.542 1.00 89.50 152 GLY A O 1
ATOM 1203 N N . THR A 1 153 ? -18.725 7.912 11.028 1.00 91.31 153 THR A N 1
ATOM 1204 C CA . THR A 1 153 ? -17.533 8.755 11.217 1.00 91.31 153 THR A CA 1
ATOM 1205 C C . THR A 1 153 ? -17.159 9.455 9.905 1.00 91.31 153 THR A C 1
ATOM 1207 O O . THR A 1 153 ? -16.165 9.105 9.274 1.00 91.31 153 THR A O 1
ATOM 1210 N N . PRO A 1 154 ? -17.977 10.407 9.411 1.00 91.69 154 PRO A N 1
ATOM 1211 C CA . PRO A 1 154 ? -17.750 11.029 8.111 1.00 91.69 154 PRO A CA 1
ATOM 1212 C C . PRO A 1 154 ? -16.419 11.790 8.071 1.00 91.69 154 PRO A C 1
ATOM 1214 O O . PRO A 1 154 ? -16.084 12.522 8.996 1.00 91.69 154 PRO A O 1
ATOM 1217 N N . ILE A 1 155 ? -15.705 11.651 6.955 1.00 95.12 155 ILE A N 1
ATOM 1218 C CA . ILE A 1 155 ? -14.464 12.381 6.681 1.00 95.12 155 ILE A CA 1
ATOM 1219 C C . ILE A 1 155 ? -14.722 13.532 5.710 1.00 95.12 155 ILE A C 1
ATOM 1221 O O . ILE A 1 155 ? -15.604 13.450 4.849 1.00 95.12 155 ILE A O 1
ATOM 1225 N N . GLY A 1 156 ? -13.936 14.597 5.825 1.00 93.06 156 GLY A N 1
ATOM 1226 C CA . GLY A 1 156 ? -13.929 15.700 4.878 1.00 93.06 156 GLY A CA 1
ATOM 1227 C C . GLY A 1 156 ? -13.378 15.237 3.534 1.00 93.06 156 GLY A C 1
ATOM 1228 O O . GLY A 1 156 ? -12.208 14.891 3.418 1.00 93.06 156 GLY A O 1
ATOM 1229 N N . TRP A 1 157 ? -14.209 15.237 2.501 1.00 93.88 157 TRP A N 1
ATOM 1230 C CA . TRP A 1 157 ? -13.785 14.995 1.127 1.00 93.88 157 TRP A CA 1
ATOM 1231 C C . TRP A 1 157 ? -14.674 15.813 0.200 1.00 93.88 157 TRP A C 1
ATOM 1233 O O . TRP A 1 157 ? -15.890 15.630 0.152 1.00 93.88 157 TRP A O 1
ATOM 1243 N N . HIS A 1 158 ? -14.056 16.735 -0.529 1.00 78.38 158 HIS A N 1
ATOM 1244 C CA . HIS A 1 158 ? -14.731 17.559 -1.518 1.00 78.38 158 HIS A CA 1
ATOM 1245 C C . HIS A 1 158 ? -14.155 17.149 -2.865 1.00 78.38 158 HIS A C 1
ATOM 1247 O O . HIS A 1 158 ? -13.033 17.529 -3.188 1.00 78.38 158 HIS A O 1
ATOM 1253 N N . GLY A 1 159 ? -14.896 16.292 -3.575 1.00 70.81 159 GLY A N 1
ATOM 1254 C CA . GLY A 1 159 ? -14.472 15.627 -4.807 1.00 70.81 159 GLY A CA 1
ATOM 1255 C C . GLY A 1 159 ? -13.553 16.472 -5.690 1.00 70.81 159 GLY A C 1
ATOM 1256 O O . GLY A 1 159 ? -13.884 17.601 -6.054 1.00 70.81 159 GLY A O 1
ATOM 1257 N N . ALA A 1 160 ? -12.393 15.913 -6.029 1.00 73.25 160 ALA A N 1
ATOM 1258 C CA . ALA A 1 160 ? -11.426 16.544 -6.919 1.00 73.25 160 ALA A CA 1
ATOM 1259 C C . ALA A 1 160 ? -11.792 16.338 -8.400 1.00 73.25 160 ALA A C 1
ATOM 1261 O O . ALA A 1 160 ? -12.641 15.516 -8.754 1.00 73.25 160 ALA A O 1
ATOM 1262 N N . SER A 1 161 ? -11.098 17.049 -9.292 1.00 79.88 161 SER A N 1
ATOM 1263 C CA . SER A 1 161 ? -11.057 16.697 -10.714 1.00 79.88 161 SER A CA 1
ATOM 1264 C C . SER A 1 161 ? -10.606 15.242 -10.901 1.00 79.88 161 SER A C 1
ATOM 1266 O O . SER A 1 161 ? -9.937 14.664 -10.044 1.00 79.88 161 SER A O 1
ATOM 1268 N N . GLU A 1 162 ? -10.999 14.617 -12.011 1.00 88.50 162 GLU A N 1
ATOM 1269 C CA . GLU A 1 162 ? -10.649 13.222 -12.275 1.00 88.50 162 GLU A CA 1
ATOM 1270 C C . GLU A 1 162 ? -9.127 13.075 -12.441 1.00 88.50 162 GLU A C 1
ATOM 1272 O O . GLU A 1 162 ? -8.526 13.591 -13.389 1.00 88.50 162 GLU A O 1
ATOM 1277 N N . ILE A 1 163 ? -8.489 12.390 -11.487 1.00 91.81 163 ILE A N 1
ATOM 1278 C CA . ILE A 1 163 ? -7.051 12.113 -11.502 1.00 91.81 163 ILE A CA 1
ATOM 1279 C C . ILE A 1 163 ? -6.840 10.607 -11.568 1.00 91.81 163 ILE A C 1
ATOM 1281 O O . ILE A 1 163 ? -7.270 9.866 -10.684 1.00 91.81 163 ILE A O 1
ATOM 1285 N N . THR A 1 164 ? -6.120 10.165 -12.597 1.00 92.56 164 THR A N 1
ATOM 1286 C CA . THR A 1 164 ? -5.680 8.778 -12.742 1.00 92.56 164 THR A CA 1
ATOM 1287 C C . THR A 1 164 ? -4.213 8.616 -12.363 1.00 92.56 164 THR A C 1
ATOM 1289 O O . THR A 1 164 ? -3.394 9.510 -12.590 1.00 92.56 164 THR A O 1
ATOM 1292 N N . CYS A 1 165 ? -3.863 7.466 -11.784 1.00 90.50 165 CYS A N 1
ATOM 1293 C CA . CYS A 1 165 ? -2.471 7.097 -11.541 1.00 90.50 165 CYS A CA 1
ATOM 1294 C C . CYS A 1 165 ? -2.252 5.587 -11.691 1.00 90.50 165 CYS A C 1
ATOM 1296 O O . CYS A 1 165 ? -3.185 4.786 -11.590 1.00 90.50 165 CYS A O 1
ATOM 1298 N N . ARG A 1 166 ? -0.996 5.198 -11.937 1.00 90.12 166 ARG A N 1
ATOM 1299 C CA . ARG A 1 166 ? -0.571 3.797 -11.915 1.00 90.12 166 ARG A CA 1
ATOM 1300 C C . ARG A 1 166 ? -0.114 3.423 -10.514 1.00 90.12 166 ARG A C 1
ATOM 1302 O O . ARG A 1 166 ? 0.968 3.828 -10.099 1.00 90.12 166 ARG A O 1
ATOM 1309 N N . CYS A 1 167 ? -0.897 2.616 -9.814 1.00 88.62 167 CYS A N 1
ATOM 1310 C CA . CYS A 1 167 ? -0.584 2.191 -8.453 1.00 88.62 167 CYS A CA 1
ATOM 1311 C C . CYS A 1 167 ? -1.059 0.758 -8.185 1.00 88.62 167 CYS A C 1
ATOM 1313 O O . CYS A 1 167 ? -1.549 0.071 -9.081 1.00 88.62 167 CYS A O 1
ATOM 1315 N N . ARG A 1 168 ? -0.859 0.308 -6.944 1.00 86.75 168 ARG A N 1
ATOM 1316 C CA . ARG A 1 168 ? -1.390 -0.934 -6.376 1.00 86.75 168 ARG A CA 1
ATOM 1317 C C . ARG A 1 168 ? -2.652 -0.573 -5.566 1.00 86.75 168 ARG A C 1
ATOM 1319 O O . ARG A 1 168 ? -2.497 -0.032 -4.468 1.00 86.75 168 ARG A O 1
ATOM 1326 N N . PRO A 1 169 ? -3.874 -0.744 -6.114 1.00 88.50 169 PRO A N 1
ATOM 1327 C CA . PRO A 1 169 ? -5.098 -0.177 -5.536 1.00 88.50 169 PRO A CA 1
ATOM 1328 C C . PRO A 1 169 ? -5.395 -0.592 -4.090 1.00 88.50 169 PRO A C 1
ATOM 1330 O O . PRO A 1 169 ? -5.768 0.249 -3.275 1.00 88.50 169 PRO A O 1
ATOM 1333 N N . LEU A 1 170 ? -5.233 -1.870 -3.749 1.00 83.06 170 LEU A N 1
ATOM 1334 C CA . LEU A 1 170 ? -5.474 -2.412 -2.414 1.00 83.06 170 LEU A CA 1
ATOM 1335 C C . LEU A 1 170 ? -4.423 -1.910 -1.424 1.00 83.06 170 LEU A C 1
ATOM 1337 O O . LEU A 1 170 ? -4.781 -1.514 -0.314 1.00 83.06 170 LEU A O 1
ATOM 1341 N N . ALA A 1 171 ? -3.149 -1.880 -1.823 1.00 81.81 171 ALA A N 1
ATOM 1342 C CA . ALA A 1 171 ? -2.077 -1.322 -1.004 1.00 81.81 171 ALA A CA 1
ATOM 1343 C C . ALA A 1 171 ? -2.316 0.166 -0.698 1.00 81.81 171 ALA A C 1
ATOM 1345 O O . ALA A 1 171 ? -2.239 0.570 0.462 1.00 81.81 171 ALA A O 1
ATOM 1346 N N . LEU A 1 172 ? -2.684 0.957 -1.713 1.00 88.75 172 LEU A N 1
ATOM 1347 C CA . LEU A 1 172 ? -2.994 2.378 -1.550 1.00 88.75 172 LEU A CA 1
ATOM 1348 C C . LEU A 1 172 ? -4.234 2.594 -0.675 1.00 88.75 172 LEU A C 1
ATOM 1350 O O . LEU A 1 172 ? -4.209 3.409 0.244 1.00 88.75 172 LEU A O 1
ATOM 1354 N N . LYS A 1 173 ? -5.306 1.827 -0.912 1.00 88.56 173 LYS A N 1
ATOM 1355 C CA . LYS A 1 173 ? -6.524 1.877 -0.095 1.00 88.56 173 LYS A CA 1
ATOM 1356 C C . LYS A 1 173 ? -6.221 1.603 1.376 1.00 88.56 173 LYS A C 1
ATOM 1358 O O . LYS A 1 173 ? -6.772 2.273 2.246 1.00 88.56 173 LYS A O 1
ATOM 1363 N N . ARG A 1 174 ? -5.351 0.630 1.658 1.00 83.44 174 ARG A N 1
ATOM 1364 C CA . ARG A 1 174 ? -4.930 0.295 3.020 1.00 83.44 174 ARG A CA 1
ATOM 1365 C C . ARG A 1 174 ? -4.115 1.419 3.658 1.00 83.44 174 ARG A C 1
ATOM 1367 O O . ARG A 1 174 ? -4.425 1.784 4.782 1.00 83.44 174 ARG A O 1
ATOM 1374 N N . ALA A 1 175 ? -3.139 1.982 2.944 1.00 86.00 175 ALA A N 1
ATOM 1375 C CA . ALA A 1 175 ? -2.360 3.117 3.442 1.00 86.00 175 ALA A CA 1
ATOM 1376 C C . ALA A 1 175 ? -3.273 4.297 3.819 1.00 86.00 175 ALA A C 1
ATOM 1378 O O . ALA A 1 175 ? -3.179 4.820 4.923 1.00 86.00 175 ALA A O 1
ATOM 1379 N N . LEU A 1 176 ? -4.233 4.640 2.953 1.00 90.88 176 LEU A N 1
ATOM 1380 C CA . LEU A 1 176 ? -5.209 5.697 3.231 1.00 90.88 176 LEU A CA 1
ATOM 1381 C C . LEU A 1 176 ? -6.120 5.372 4.410 1.00 90.88 176 LEU A C 1
ATOM 1383 O O . LEU A 1 176 ? -6.338 6.230 5.252 1.00 90.88 176 LEU A O 1
ATOM 1387 N N . THR A 1 177 ? -6.630 4.140 4.484 1.00 88.88 177 THR A N 1
ATOM 1388 C CA . THR A 1 177 ? -7.467 3.694 5.610 1.00 88.88 177 THR A CA 1
AT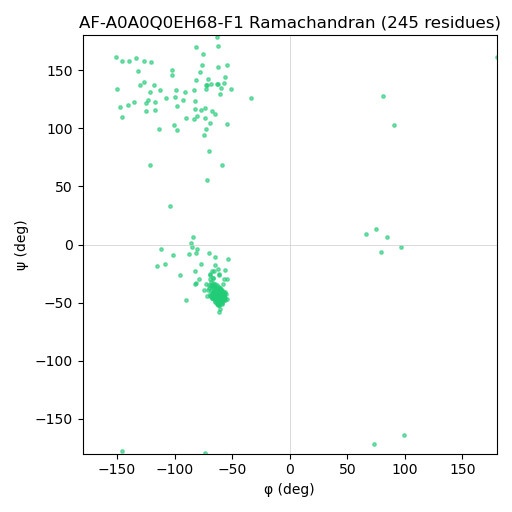OM 1389 C C . THR A 1 177 ? -6.710 3.855 6.926 1.00 88.88 177 THR A C 1
ATOM 1391 O O . THR A 1 177 ? -7.253 4.426 7.859 1.00 88.88 177 THR A O 1
ATOM 1394 N N . ASN A 1 178 ? -5.436 3.456 6.976 1.00 84.00 178 ASN A N 1
ATOM 1395 C CA . ASN A 1 178 ? -4.616 3.599 8.177 1.00 84.00 178 ASN A CA 1
ATOM 1396 C C . ASN A 1 178 ? -4.408 5.070 8.565 1.00 84.00 178 ASN A C 1
ATOM 1398 O O . ASN A 1 178 ? -4.552 5.412 9.732 1.00 84.00 178 ASN A O 1
ATOM 1402 N N . LEU A 1 179 ? -4.092 5.947 7.605 1.00 89.31 179 LEU A N 1
ATOM 1403 C CA . LEU A 1 179 ? -3.914 7.377 7.883 1.00 89.31 179 LEU A CA 1
ATOM 1404 C C . LEU A 1 179 ? -5.213 8.030 8.373 1.00 89.31 179 LEU A C 1
ATOM 1406 O O . LEU A 1 179 ? -5.187 8.801 9.327 1.00 89.31 179 LEU A O 1
ATOM 1410 N N . ILE A 1 180 ? -6.343 7.697 7.747 1.00 91.19 180 ILE A N 1
ATOM 1411 C CA . ILE A 1 180 ? -7.662 8.211 8.126 1.00 91.19 180 ILE A CA 1
ATOM 1412 C C . ILE A 1 180 ? -8.067 7.697 9.509 1.00 91.19 180 ILE A C 1
ATOM 1414 O O . ILE A 1 180 ? -8.523 8.481 10.334 1.00 91.19 180 ILE A O 1
ATOM 1418 N N . ASP A 1 181 ? -7.885 6.404 9.781 1.00 87.38 181 ASP A N 1
ATOM 1419 C CA . ASP A 1 181 ? -8.190 5.815 11.087 1.00 87.38 181 ASP A CA 1
ATOM 1420 C C . ASP A 1 181 ? -7.338 6.470 12.183 1.00 87.38 181 ASP A C 1
ATOM 1422 O O . ASP A 1 181 ? -7.845 6.768 13.264 1.00 87.38 181 ASP A O 1
ATOM 1426 N N . ASN A 1 182 ? -6.068 6.768 11.889 1.00 85.31 182 ASN A N 1
ATOM 1427 C CA . ASN A 1 182 ? -5.175 7.452 12.818 1.00 85.31 182 ASN A CA 1
ATOM 1428 C C . ASN A 1 182 ? -5.622 8.903 13.080 1.00 85.31 182 ASN A C 1
ATOM 1430 O O . ASN A 1 182 ? -5.698 9.324 14.233 1.00 85.31 182 ASN A O 1
ATOM 1434 N N . ALA A 1 183 ? -5.984 9.643 12.030 1.00 88.44 183 ALA A N 1
ATOM 1435 C CA . ALA A 1 183 ? -6.534 10.996 12.131 1.00 88.44 183 ALA A CA 1
ATOM 1436 C C . ALA A 1 183 ? -7.826 11.028 12.970 1.00 88.44 183 ALA A C 1
ATOM 1438 O O . ALA A 1 183 ? -7.910 11.741 13.969 1.00 88.44 183 ALA A O 1
ATOM 1439 N N . LEU A 1 184 ? -8.796 10.165 12.649 1.00 87.81 184 LEU A N 1
ATOM 1440 C CA . LEU A 1 184 ? -10.052 10.047 13.395 1.00 87.81 184 LEU A CA 1
ATOM 1441 C C . LEU A 1 184 ? -9.823 9.673 14.859 1.00 87.81 184 LEU A C 1
ATOM 1443 O O . LEU A 1 184 ? -10.508 10.181 15.743 1.00 87.81 184 LEU A O 1
ATOM 1447 N N . LYS A 1 185 ? -8.855 8.798 15.128 1.00 83.44 185 LYS A N 1
ATOM 1448 C CA . LYS A 1 185 ? -8.534 8.376 16.485 1.00 83.44 185 LYS A CA 1
ATOM 1449 C C . LYS A 1 185 ? -7.914 9.496 17.326 1.00 83.44 185 LYS A C 1
ATOM 1451 O O . LYS A 1 185 ? -8.264 9.629 18.496 1.00 83.44 185 LYS A O 1
ATOM 1456 N N . HIS A 1 186 ? -6.967 10.248 16.768 1.00 81.19 186 HIS A N 1
ATOM 1457 C CA . HIS A 1 186 ? -6.162 11.206 17.533 1.00 81.19 186 HIS A CA 1
ATOM 1458 C C . HIS A 1 186 ? -6.701 12.642 17.503 1.00 81.19 186 HIS A C 1
ATOM 1460 O O . HIS A 1 186 ? -6.460 13.391 18.449 1.00 81.19 186 HIS A O 1
ATOM 1466 N N . ALA A 1 187 ? -7.438 13.022 16.459 1.00 86.38 187 ALA A N 1
ATOM 1467 C CA . ALA A 1 187 ? -8.004 14.361 16.290 1.00 86.38 187 ALA A CA 1
ATOM 1468 C C . ALA A 1 187 ? -9.541 14.384 16.308 1.00 86.38 187 ALA A C 1
ATOM 1470 O O . ALA A 1 187 ? -10.141 15.433 16.532 1.00 86.38 187 ALA A O 1
ATOM 1471 N N . GLY A 1 188 ? -10.195 13.237 16.088 1.00 87.88 188 GLY A N 1
ATOM 1472 C CA . GLY A 1 188 ? -11.652 13.152 15.943 1.00 87.88 188 GLY A CA 1
ATOM 1473 C C . GLY A 1 188 ? -12.163 13.559 14.559 1.00 87.88 188 GLY A C 1
ATOM 1474 O O . GLY A 1 188 ? -13.349 13.389 14.275 1.00 87.88 188 GLY A O 1
ATOM 1475 N N . ASP A 1 189 ? -11.289 14.061 13.686 1.00 92.31 189 ASP A N 1
ATOM 1476 C CA . ASP A 1 189 ? -11.607 14.471 12.328 1.00 92.31 189 ASP A CA 1
ATOM 1477 C C . ASP A 1 189 ? -10.505 14.073 11.337 1.00 92.31 189 ASP A C 1
ATOM 1479 O O . ASP A 1 189 ? -9.363 13.804 11.699 1.00 92.31 189 ASP A O 1
ATOM 1483 N N . ALA A 1 190 ? -10.876 13.986 10.062 1.00 94.94 190 ALA A N 1
ATOM 1484 C CA . ALA A 1 190 ? -9.946 13.732 8.973 1.00 94.94 190 ALA A CA 1
ATOM 1485 C C . ALA A 1 190 ? -10.471 14.394 7.700 1.00 94.94 190 ALA A C 1
ATOM 1487 O O . ALA A 1 190 ? -11.644 14.237 7.357 1.00 94.94 190 ALA A O 1
ATOM 1488 N N . THR A 1 191 ? -9.607 15.101 6.979 1.00 95.69 191 THR A N 1
ATOM 1489 C CA . THR A 1 191 ? -9.905 15.704 5.677 1.00 95.69 191 THR A CA 1
ATOM 1490 C C . THR A 1 191 ? -8.924 15.189 4.635 1.00 95.69 191 THR A C 1
ATOM 1492 O O . THR A 1 191 ? -7.715 15.315 4.801 1.00 95.69 191 THR A O 1
ATOM 1495 N N . VAL A 1 192 ? -9.435 14.625 3.545 1.00 95.06 192 VAL A N 1
ATOM 1496 C CA . VAL A 1 192 ? -8.634 14.141 2.420 1.00 95.06 192 VAL A CA 1
ATOM 1497 C C . VAL A 1 192 ? -8.644 15.185 1.308 1.00 95.06 192 VAL A C 1
ATOM 1499 O O . VAL A 1 19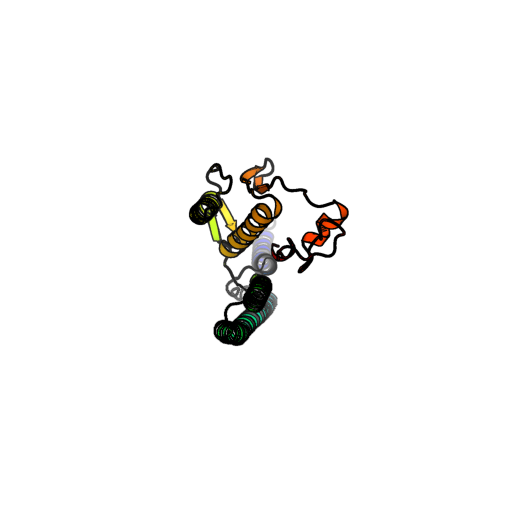2 ? -9.706 15.676 0.925 1.00 95.06 192 VAL A O 1
ATOM 1502 N N . SER A 1 193 ? -7.471 15.498 0.762 1.00 93.06 193 SER A N 1
ATOM 1503 C CA . SER A 1 193 ? -7.305 16.399 -0.383 1.00 93.06 193 SER A CA 1
ATOM 1504 C C . SER A 1 193 ? -6.488 15.725 -1.478 1.00 93.06 193 SER A C 1
ATOM 1506 O O . SER A 1 193 ? -5.516 15.026 -1.203 1.00 93.06 193 SER A O 1
ATOM 1508 N N . LEU A 1 194 ? -6.882 15.931 -2.734 1.00 93.25 194 LEU A N 1
ATOM 1509 C CA . LEU A 1 194 ? -6.231 15.339 -3.901 1.00 93.25 194 LEU A CA 1
ATOM 1510 C C . LEU A 1 194 ? -6.052 16.412 -4.981 1.00 93.25 194 LEU A C 1
ATOM 1512 O O . LEU A 1 194 ? -7.032 16.998 -5.441 1.00 93.25 194 LEU A O 1
ATOM 1516 N N . PHE A 1 195 ? -4.814 16.651 -5.412 1.00 90.81 195 PHE A N 1
ATOM 1517 C CA . PHE A 1 195 ? -4.505 17.636 -6.452 1.00 90.81 195 PHE A CA 1
ATOM 1518 C C . PHE A 1 195 ? -3.249 17.270 -7.253 1.00 90.81 195 PHE A C 1
ATOM 1520 O O . PHE A 1 195 ? -2.434 16.453 -6.834 1.00 90.81 195 PHE A O 1
ATOM 1527 N N . LYS A 1 196 ? -3.100 17.872 -8.440 1.00 89.38 196 LYS A N 1
ATOM 1528 C CA . LYS A 1 196 ? -1.853 17.817 -9.219 1.00 89.38 196 LYS A CA 1
ATOM 1529 C C . LYS A 1 196 ? -1.000 19.030 -8.872 1.00 89.38 196 LYS A C 1
ATOM 1531 O O . LYS A 1 196 ? -1.476 20.157 -9.008 1.00 89.38 196 LYS A O 1
ATOM 1536 N N . ALA A 1 197 ? 0.231 18.797 -8.440 1.00 85.38 197 ALA A N 1
ATOM 1537 C CA . ALA A 1 197 ? 1.206 19.841 -8.187 1.00 85.38 197 ALA A CA 1
ATOM 1538 C C . ALA A 1 197 ? 1.780 20.403 -9.499 1.00 85.38 197 ALA A C 1
ATOM 1540 O O . ALA A 1 197 ? 1.630 19.838 -10.587 1.00 85.38 197 ALA A O 1
ATOM 1541 N N . SER A 1 198 ? 2.413 21.572 -9.396 1.00 83.75 198 SER A N 1
ATOM 1542 C CA . SER A 1 198 ? 2.961 22.342 -10.521 1.00 83.75 198 SER A CA 1
ATOM 1543 C C . SER A 1 198 ? 4.051 21.599 -11.301 1.00 83.75 198 SER A C 1
ATOM 1545 O O . SER A 1 198 ? 4.280 21.885 -12.475 1.00 83.75 198 SER A O 1
ATOM 1547 N N . ASP A 1 199 ? 4.743 20.681 -10.633 1.00 83.81 199 ASP A N 1
ATOM 1548 C CA . ASP A 1 199 ? 5.797 19.811 -11.161 1.00 83.81 199 ASP A CA 1
ATOM 1549 C C . ASP A 1 199 ? 5.254 18.577 -11.902 1.00 83.81 199 ASP A C 1
ATOM 1551 O O . ASP A 1 199 ? 6.012 17.884 -12.580 1.00 83.81 199 ASP A O 1
ATOM 1555 N N . GLY A 1 200 ? 3.938 18.350 -11.851 1.00 82.50 200 GLY A N 1
ATOM 1556 C CA . GLY A 1 200 ? 3.259 17.219 -12.476 1.00 82.50 200 GLY A CA 1
ATOM 1557 C C . GLY A 1 200 ? 3.009 16.041 -11.536 1.00 82.50 200 GLY A C 1
ATOM 1558 O O . GLY A 1 200 ? 2.363 15.079 -11.966 1.00 82.50 200 GLY A O 1
ATOM 1559 N N . ASP A 1 201 ? 3.451 16.120 -10.279 1.00 88.44 201 ASP A N 1
ATOM 1560 C CA . ASP A 1 201 ? 3.212 15.076 -9.289 1.00 88.44 201 ASP A CA 1
ATOM 1561 C C . ASP A 1 201 ? 1.773 15.118 -8.761 1.00 88.44 201 ASP A C 1
ATOM 1563 O O . ASP A 1 201 ? 1.074 16.134 -8.795 1.00 88.44 201 ASP A O 1
ATOM 1567 N N . ILE A 1 202 ? 1.292 13.963 -8.302 1.00 90.75 202 ILE A N 1
ATOM 1568 C CA . ILE A 1 202 ? -0.030 13.836 -7.691 1.00 90.75 202 ILE A CA 1
ATOM 1569 C C . ILE A 1 202 ? 0.151 13.879 -6.181 1.00 90.75 202 ILE A C 1
ATOM 1571 O O . ILE A 1 202 ? 0.800 13.007 -5.607 1.00 90.75 202 ILE A O 1
ATOM 1575 N N . HIS A 1 203 ? -0.457 14.875 -5.550 1.00 91.38 203 HIS A N 1
ATOM 1576 C CA . HIS A 1 203 ? -0.449 15.053 -4.109 1.00 91.38 203 HIS A CA 1
ATOM 1577 C C . HIS A 1 203 ? -1.753 14.527 -3.528 1.00 91.38 203 HIS A C 1
ATOM 1579 O O . HIS A 1 203 ? -2.844 14.900 -3.967 1.00 91.38 203 HIS A O 1
ATOM 1585 N N . LEU A 1 204 ? -1.613 13.646 -2.545 1.00 91.62 204 LEU A N 1
ATOM 1586 C CA . LEU A 1 204 ? -2.706 13.090 -1.770 1.00 91.62 204 LEU A CA 1
ATOM 1587 C C . LEU A 1 204 ? -2.409 13.346 -0.299 1.00 91.62 204 LEU A C 1
ATOM 1589 O O . LEU A 1 204 ? -1.427 12.836 0.235 1.00 91.62 204 LEU A O 1
ATOM 1593 N N . GLU A 1 205 ? -3.249 14.155 0.328 1.00 92.62 205 GLU A N 1
ATOM 1594 C CA . GLU A 1 205 ? -3.049 14.649 1.685 1.00 92.62 205 GLU A CA 1
ATOM 1595 C C . GLU A 1 205 ? -4.182 14.158 2.583 1.00 92.62 205 GLU A C 1
ATOM 1597 O O . GLU A 1 205 ? -5.348 14.178 2.187 1.00 92.62 205 GLU A O 1
ATOM 1602 N N . VAL A 1 206 ? -3.830 13.725 3.794 1.00 93.06 206 VAL A N 1
ATOM 1603 C CA . VAL A 1 206 ? -4.767 13.447 4.887 1.00 93.06 206 VAL A CA 1
ATOM 1604 C C . VAL A 1 206 ? -4.418 14.423 6.000 1.00 93.06 206 VAL A C 1
ATOM 1606 O O . VAL A 1 206 ? -3.301 14.392 6.510 1.00 93.06 206 VAL A O 1
ATOM 1609 N N . LEU A 1 207 ? -5.347 15.319 6.311 1.00 93.44 207 LEU A N 1
ATOM 1610 C CA . LEU A 1 207 ? -5.182 16.385 7.288 1.00 93.44 207 LEU A CA 1
ATOM 1611 C C . LEU A 1 207 ? -6.097 16.137 8.483 1.00 93.44 207 LEU A C 1
ATOM 1613 O O . LEU A 1 207 ? -7.286 15.864 8.312 1.00 93.44 207 LEU A O 1
ATOM 1617 N N . ASP A 1 208 ? -5.535 16.276 9.673 1.00 92.50 208 ASP A N 1
ATOM 1618 C CA . ASP A 1 208 ? -6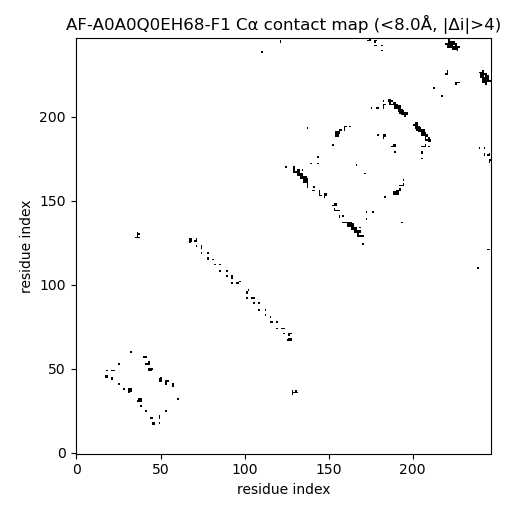.223 16.211 10.957 1.00 92.50 208 ASP A CA 1
ATOM 1619 C C . ASP A 1 208 ? -5.905 17.466 11.783 1.00 92.50 208 ASP A C 1
ATOM 1621 O O . ASP A 1 208 ? -4.904 18.144 11.527 1.00 92.50 208 ASP A O 1
ATOM 1625 N N . HIS A 1 209 ? -6.760 17.801 12.751 1.00 89.69 209 HIS A N 1
ATOM 1626 C CA . HIS A 1 209 ? -6.543 18.942 13.652 1.00 89.69 209 HIS A CA 1
ATOM 1627 C C . HIS A 1 209 ? -6.085 18.504 15.053 1.00 89.69 209 HIS A C 1
ATOM 1629 O O . HIS A 1 209 ? -6.421 19.140 16.056 1.00 89.69 209 HIS A O 1
ATOM 1635 N N . GLY A 1 210 ? -5.327 17.407 15.133 1.00 84.25 210 GLY A N 1
ATOM 1636 C CA . GLY A 1 210 ? -4.804 16.867 16.379 1.00 84.25 210 GLY A CA 1
ATOM 1637 C C . GLY A 1 210 ? -3.656 17.689 16.968 1.00 84.25 210 GLY A C 1
ATOM 1638 O O . GLY A 1 210 ? -3.198 18.694 16.426 1.00 84.25 210 GLY A O 1
ATOM 1639 N N . THR A 1 211 ? -3.135 17.225 18.103 1.00 78.94 211 THR A N 1
ATOM 1640 C CA . THR A 1 211 ? -1.987 17.829 18.809 1.00 78.94 211 THR A CA 1
ATOM 1641 C C . THR A 1 211 ? -0.673 17.765 18.020 1.00 78.94 211 THR A C 1
ATOM 1643 O O . THR A 1 211 ? 0.297 18.432 18.384 1.00 78.94 211 THR A O 1
ATOM 1646 N N . GLY A 1 212 ? -0.646 16.997 16.928 1.00 80.94 212 GLY A N 1
ATOM 1647 C CA . GLY A 1 212 ? 0.517 16.810 16.075 1.00 80.94 212 GLY A CA 1
ATOM 1648 C C . GLY A 1 212 ? 1.597 15.933 16.710 1.00 80.94 212 GLY A C 1
ATOM 1649 O O . GLY A 1 212 ? 1.414 15.303 17.754 1.00 80.94 212 GLY A O 1
ATOM 1650 N N . ILE A 1 213 ? 2.744 15.876 16.036 1.00 79.88 213 ILE A N 1
ATOM 1651 C CA . ILE A 1 213 ? 3.907 15.082 16.434 1.00 79.88 213 ILE A CA 1
ATOM 1652 C C . ILE A 1 213 ? 5.089 16.031 16.615 1.00 79.88 213 ILE A C 1
ATOM 1654 O O . ILE A 1 213 ? 5.367 16.862 15.749 1.00 79.88 213 ILE A O 1
ATOM 1658 N N . GLU A 1 214 ? 5.795 15.914 17.738 1.00 80.19 214 GLU A N 1
ATOM 1659 C CA . GLU A 1 214 ? 6.988 16.721 17.985 1.00 80.19 214 GLU A CA 1
ATOM 1660 C C . GLU A 1 214 ? 8.079 16.397 16.935 1.00 80.19 214 GLU A C 1
ATOM 1662 O O . GLU A 1 214 ? 8.299 15.221 16.627 1.00 80.19 214 GLU A O 1
ATOM 1667 N N . PRO A 1 215 ? 8.800 17.401 16.385 1.00 79.50 215 PRO A N 1
ATOM 1668 C CA . PRO A 1 215 ? 9.697 17.209 15.240 1.00 79.50 215 PRO A CA 1
ATOM 1669 C C . PRO A 1 215 ? 10.763 16.123 15.413 1.00 79.50 215 PRO A C 1
ATOM 1671 O O . PRO A 1 215 ? 11.162 15.497 14.433 1.00 79.50 215 PRO A O 1
ATOM 1674 N N . ALA A 1 216 ? 11.206 15.877 16.650 1.00 76.31 216 ALA A N 1
ATOM 1675 C CA . ALA A 1 216 ? 12.175 14.833 16.977 1.00 76.31 216 ALA A CA 1
ATOM 1676 C C . ALA A 1 216 ? 11.678 13.415 16.634 1.00 76.31 216 ALA A C 1
ATOM 1678 O O . ALA A 1 216 ? 12.486 12.530 16.359 1.00 76.31 216 ALA A O 1
ATOM 1679 N N . TRP A 1 217 ? 10.360 13.213 16.606 1.00 74.44 217 TRP A N 1
ATOM 1680 C CA . TRP A 1 217 ? 9.731 11.911 16.414 1.00 74.44 217 TRP A CA 1
ATOM 1681 C C . TRP A 1 217 ? 9.214 11.682 14.992 1.00 74.44 217 TRP A C 1
ATOM 1683 O O . TRP A 1 217 ? 8.876 10.552 14.653 1.00 74.44 217 TRP A O 1
ATOM 1693 N N . LEU A 1 218 ? 9.202 12.705 14.127 1.00 76.06 218 LEU A N 1
ATOM 1694 C CA . LEU A 1 218 ? 8.645 12.617 12.766 1.00 76.06 218 LEU A CA 1
ATOM 1695 C C . LEU A 1 218 ? 9.281 11.520 11.901 1.00 76.06 218 LEU A C 1
ATOM 1697 O O . LEU A 1 218 ? 8.616 10.968 11.033 1.00 76.06 218 LEU A O 1
ATOM 1701 N N . THR A 1 219 ? 10.548 11.178 12.132 1.00 73.56 219 THR A N 1
ATOM 1702 C CA . THR A 1 219 ? 11.201 10.076 11.409 1.00 73.56 219 THR A CA 1
ATOM 1703 C C . THR A 1 219 ? 10.870 8.714 12.024 1.00 73.56 219 THR A C 1
ATOM 1705 O O . THR A 1 219 ? 10.748 7.730 11.303 1.00 73.56 219 THR A O 1
ATOM 1708 N N . GLN A 1 220 ? 10.705 8.653 13.349 1.00 68.12 220 GLN A N 1
ATOM 1709 C CA . GLN A 1 220 ? 10.495 7.409 14.100 1.00 68.12 220 GLN A CA 1
ATOM 1710 C C . GLN A 1 220 ? 9.048 6.933 14.086 1.00 68.12 220 GLN A C 1
ATOM 1712 O O . GLN A 1 220 ? 8.800 5.746 14.255 1.00 68.12 220 GLN A O 1
ATOM 1717 N N . VAL A 1 221 ? 8.081 7.819 13.849 1.00 68.81 221 VAL A N 1
ATOM 1718 C CA . VAL A 1 221 ? 6.676 7.406 13.748 1.00 68.81 221 VAL A CA 1
ATOM 1719 C C . VAL A 1 221 ? 6.428 6.444 12.597 1.00 68.81 221 VAL A C 1
ATOM 1721 O O . VAL A 1 221 ? 5.449 5.714 12.654 1.00 68.81 221 VAL A O 1
ATOM 1724 N N . PHE A 1 222 ? 7.314 6.411 11.597 1.00 68.12 222 PHE A N 1
ATOM 1725 C CA . PHE A 1 222 ? 7.288 5.449 10.497 1.00 68.12 222 PHE A CA 1
ATOM 1726 C C . PHE A 1 222 ? 7.986 4.120 10.822 1.00 68.12 222 PHE A C 1
ATOM 1728 O O . PHE A 1 222 ? 7.991 3.216 9.988 1.00 68.12 222 PHE A O 1
ATOM 1735 N N . GLU A 1 223 ? 8.569 3.967 12.013 1.00 59.84 223 GLU A N 1
ATOM 1736 C CA . GLU A 1 223 ? 9.096 2.680 12.452 1.00 59.84 223 GLU A CA 1
ATOM 1737 C C . GLU A 1 223 ? 7.972 1.785 13.003 1.00 59.84 223 GLU A C 1
ATOM 1739 O O . GLU A 1 223 ? 7.057 2.262 13.686 1.00 59.84 223 GLU A O 1
ATOM 1744 N N . PRO A 1 224 ? 8.013 0.469 12.727 1.00 53.50 224 PRO A N 1
ATOM 1745 C CA . PRO A 1 224 ? 7.022 -0.463 13.248 1.00 53.50 224 PRO A CA 1
ATOM 1746 C C . PRO A 1 224 ? 6.950 -0.427 14.780 1.00 53.50 224 PRO A C 1
ATOM 1748 O O . PRO A 1 224 ? 7.979 -0.432 15.453 1.00 53.50 224 PRO A O 1
ATOM 1751 N N . PHE A 1 225 ? 5.731 -0.482 15.324 1.00 52.75 225 PHE A N 1
ATOM 1752 C CA . PHE A 1 225 ? 5.449 -0.577 16.768 1.00 52.75 225 PHE A CA 1
ATOM 1753 C C . PHE A 1 225 ? 5.838 0.648 17.614 1.00 52.75 225 PHE A C 1
ATOM 1755 O O . PHE A 1 225 ? 5.743 0.588 18.839 1.00 52.75 225 PHE A O 1
ATOM 1762 N N . VAL A 1 226 ? 6.217 1.772 16.999 1.00 54.34 226 VAL A N 1
ATOM 1763 C CA . VAL A 1 226 ? 6.431 3.026 17.732 1.00 54.34 226 VAL A CA 1
ATOM 1764 C C . VAL A 1 226 ? 5.080 3.653 18.068 1.00 54.34 226 VAL A C 1
ATOM 1766 O O . VAL A 1 226 ? 4.328 4.051 17.183 1.00 54.34 226 VAL A O 1
ATOM 1769 N N . GLN A 1 227 ? 4.765 3.748 19.359 1.00 59.47 227 GLN A N 1
ATOM 1770 C CA . GLN A 1 227 ? 3.670 4.567 19.878 1.00 59.47 227 GLN A CA 1
ATOM 1771 C C . GLN A 1 227 ? 4.268 5.773 20.593 1.00 59.47 227 GLN A C 1
ATOM 1773 O O . GLN A 1 227 ? 5.094 5.622 21.492 1.00 59.47 227 GLN A O 1
ATOM 1778 N N . LEU A 1 228 ? 3.850 6.975 20.202 1.00 60.22 228 LEU A N 1
ATOM 1779 C CA . LEU A 1 228 ? 4.209 8.181 20.935 1.00 60.22 228 LEU A CA 1
ATOM 1780 C C . LEU A 1 228 ? 3.240 8.335 22.104 1.00 60.22 228 LEU A C 1
ATOM 1782 O O . LEU A 1 228 ? 2.071 8.662 21.9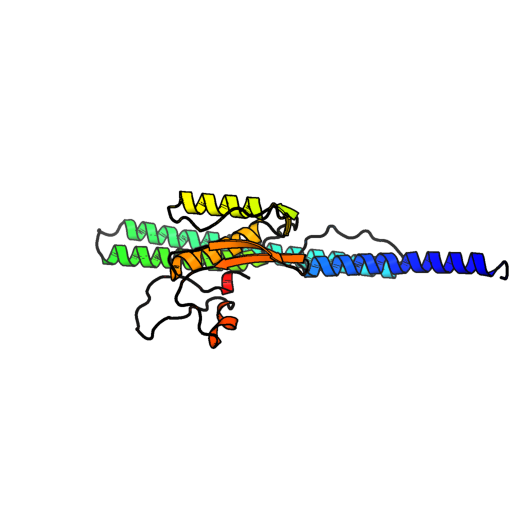02 1.00 60.22 228 LEU A O 1
ATOM 1786 N N . SER A 1 229 ? 3.717 8.096 23.325 1.00 52.19 229 SER A N 1
ATOM 1787 C CA . SER A 1 229 ? 2.962 8.431 24.527 1.00 52.19 229 SER A CA 1
ATOM 1788 C C . SER A 1 229 ? 2.897 9.951 24.659 1.00 52.19 229 SER A C 1
ATOM 1790 O O . SER A 1 229 ? 3.865 10.624 25.019 1.00 52.19 229 SER A O 1
ATOM 1792 N N . GLN A 1 230 ? 1.739 10.525 24.338 1.00 49.97 230 GLN A N 1
ATOM 1793 C CA . GLN A 1 230 ? 1.458 11.901 24.713 1.00 49.97 230 GLN A CA 1
ATOM 1794 C C . GLN A 1 230 ? 1.176 11.917 26.217 1.00 49.97 230 GLN A C 1
ATOM 1796 O O . GLN A 1 230 ? 0.214 11.312 26.671 1.00 49.97 230 GLN A O 1
ATOM 1801 N N . THR A 1 231 ? 2.020 12.635 26.961 1.00 37.50 231 THR A N 1
ATOM 1802 C CA . THR A 1 231 ? 1.971 12.916 28.411 1.00 37.50 231 THR A CA 1
ATOM 1803 C C . THR A 1 231 ? 2.508 11.828 29.352 1.00 37.50 231 THR A C 1
ATOM 1805 O O . THR A 1 231 ? 2.133 10.664 29.306 1.00 37.50 231 THR A O 1
ATOM 1808 N N . GLY A 1 232 ? 3.424 12.244 30.238 1.00 38.88 232 GLY A N 1
ATOM 1809 C CA . GLY A 1 232 ? 4.076 11.427 31.266 1.00 38.88 232 GLY A CA 1
ATOM 1810 C C . GLY A 1 232 ? 3.164 11.040 32.431 1.00 38.88 232 GLY A C 1
ATOM 1811 O O . GLY A 1 232 ? 3.492 11.309 33.583 1.00 38.88 232 GLY A O 1
ATOM 1812 N N . THR A 1 233 ? 2.032 10.409 32.140 1.00 30.33 233 THR A N 1
ATOM 1813 C CA . THR A 1 233 ? 1.180 9.759 33.138 1.00 30.33 233 THR A CA 1
ATOM 1814 C C . THR A 1 233 ? 0.969 8.303 32.751 1.00 30.33 233 THR A C 1
ATOM 1816 O O . THR A 1 233 ? 0.473 8.020 31.665 1.00 30.33 233 THR A O 1
ATOM 1819 N N . ASP A 1 234 ? 1.358 7.412 33.664 1.00 36.62 234 ASP A N 1
ATOM 1820 C CA . ASP A 1 234 ? 1.212 5.950 33.652 1.00 36.62 234 ASP A CA 1
ATOM 1821 C C . ASP A 1 234 ? -0.262 5.497 33.550 1.00 36.62 234 ASP A C 1
ATOM 1823 O O . ASP A 1 234 ? -0.826 4.927 34.481 1.00 36.62 234 ASP A O 1
ATOM 1827 N N . HIS A 1 235 ? -0.915 5.732 32.411 1.00 31.62 235 HIS A N 1
ATOM 1828 C CA . HIS A 1 235 ? -2.164 5.057 32.068 1.00 31.62 235 HIS A CA 1
ATOM 1829 C C . HIS A 1 235 ? -2.200 4.698 30.575 1.00 31.62 235 HIS A C 1
ATOM 1831 O O . HIS A 1 235 ? -2.150 5.597 29.734 1.00 31.62 235 HIS A O 1
ATOM 1837 N N . PRO A 1 236 ? -2.324 3.404 30.221 1.00 36.75 236 PRO A N 1
ATOM 1838 C CA . PRO A 1 236 ? -2.517 2.983 28.843 1.00 36.75 236 PRO A CA 1
ATOM 1839 C C . PRO A 1 236 ? -3.958 3.309 28.436 1.00 36.75 236 PRO A C 1
ATOM 1841 O O . PRO A 1 236 ? -4.881 2.552 28.713 1.00 36.75 236 PRO A O 1
ATOM 1844 N N . GLN A 1 237 ? -4.174 4.468 27.814 1.00 35.50 237 GLN A N 1
ATOM 1845 C CA . GLN A 1 237 ? -5.434 4.759 27.131 1.00 35.50 237 GLN A CA 1
ATOM 1846 C C . GLN A 1 237 ? -5.261 4.558 25.622 1.00 35.50 237 GLN A C 1
ATOM 1848 O O . GLN A 1 237 ? -4.720 5.409 24.922 1.00 35.50 237 GLN A O 1
ATOM 1853 N N . GLY A 1 238 ? -5.773 3.421 25.138 1.00 37.94 238 GLY A N 1
ATOM 1854 C CA . GLY A 1 238 ? -6.265 3.231 23.773 1.00 37.94 238 GLY A CA 1
ATOM 1855 C C . GLY A 1 238 ? -5.251 2.736 22.735 1.00 37.94 238 GLY A C 1
ATOM 1856 O O . GLY A 1 238 ? -4.526 3.527 22.132 1.00 37.94 238 GLY A O 1
ATOM 1857 N N . GLY A 1 239 ? -5.322 1.444 22.396 1.00 39.25 239 GLY A N 1
ATOM 1858 C CA . GLY A 1 239 ? -4.513 0.749 21.385 1.00 39.25 239 GLY A CA 1
ATOM 1859 C C . GLY A 1 239 ? -4.529 1.362 19.980 1.00 39.25 239 GLY A C 1
ATOM 1860 O O . GLY A 1 239 ? -5.514 1.288 19.244 1.00 39.25 239 GLY A O 1
ATOM 1861 N N . GLY A 1 240 ? -3.452 2.060 19.610 1.00 42.94 240 GLY A N 1
ATOM 1862 C CA . GLY A 1 240 ? -3.201 2.561 18.253 1.00 42.94 240 GLY A CA 1
ATOM 1863 C C . GLY A 1 240 ? -1.713 2.513 18.009 1.00 42.94 240 GLY A C 1
ATOM 1864 O O . GLY A 1 240 ? -0.965 3.210 18.682 1.00 42.94 240 GLY A O 1
ATOM 1865 N N . LEU A 1 241 ? -1.280 1.612 17.139 1.00 44.19 241 LEU A N 1
ATOM 1866 C CA . LEU A 1 241 ? 0.121 1.419 16.785 1.00 44.19 241 LEU A CA 1
ATOM 1867 C C . LEU A 1 241 ? 0.483 2.451 15.705 1.00 44.19 241 LEU A C 1
ATOM 1869 O O . LEU A 1 241 ? -0.303 2.684 14.793 1.00 44.19 241 LEU A O 1
ATOM 1873 N N . GLY A 1 242 ? 1.618 3.139 15.863 1.00 46.88 242 GLY A N 1
ATOM 1874 C CA . GLY A 1 242 ? 1.939 4.345 15.098 1.00 46.88 242 GLY A CA 1
ATOM 1875 C C . GLY A 1 242 ? 2.088 4.163 13.584 1.00 46.88 242 GLY A C 1
ATOM 1876 O O . GLY A 1 242 ? 1.986 3.069 13.027 1.00 46.88 242 GLY A O 1
ATOM 1877 N N . LEU A 1 243 ? 2.353 5.291 12.916 1.00 47.72 243 LEU A N 1
ATOM 1878 C CA . LEU A 1 243 ? 2.358 5.481 11.456 1.00 47.72 243 LEU A CA 1
ATOM 1879 C C . LEU A 1 243 ? 3.255 4.498 10.663 1.00 47.72 243 LEU A C 1
ATOM 1881 O O . LEU A 1 243 ? 3.120 4.401 9.444 1.00 47.72 243 LEU A O 1
ATOM 1885 N N . GLY A 1 244 ? 4.138 3.735 11.312 1.00 41.28 244 GLY A N 1
ATOM 1886 C CA . GLY A 1 244 ? 5.077 2.802 10.685 1.00 41.28 244 GLY A CA 1
ATOM 1887 C C . GLY A 1 244 ? 4.466 1.553 10.077 1.00 41.28 244 GLY A C 1
ATOM 1888 O O . GLY A 1 244 ? 5.139 0.819 9.360 1.00 41.28 244 GLY A O 1
ATOM 1889 N N . LEU A 1 245 ? 3.174 1.328 10.289 1.00 41.16 245 LEU A N 1
ATOM 1890 C CA . LEU A 1 245 ? 2.437 0.260 9.618 1.00 41.16 245 LEU A CA 1
ATOM 1891 C C . LEU A 1 245 ? 1.891 0.690 8.239 1.00 41.16 245 LEU A C 1
ATOM 1893 O O . LEU A 1 245 ? 1.202 -0.098 7.582 1.00 41.16 245 LEU A O 1
ATOM 1897 N N . ALA A 1 246 ? 2.160 1.932 7.808 1.00 41.97 246 ALA A N 1
ATOM 1898 C CA . ALA A 1 246 ? 1.509 2.578 6.667 1.00 41.97 246 ALA A CA 1
ATOM 1899 C C . ALA A 1 246 ? 2.388 2.828 5.422 1.00 41.97 246 ALA A C 1
ATOM 1901 O O . ALA A 1 246 ? 1.830 3.275 4.417 1.00 41.97 246 ALA A O 1
ATOM 1902 N N . ILE A 1 247 ? 3.697 2.531 5.433 1.00 36.31 247 ILE A N 1
ATOM 1903 C CA . ILE A 1 247 ? 4.601 2.780 4.284 1.00 36.31 247 ILE A CA 1
ATOM 1904 C C . ILE A 1 247 ? 5.331 1.512 3.847 1.00 36.31 247 ILE A C 1
ATOM 1906 O O . ILE A 1 247 ? 5.906 0.834 4.723 1.00 36.31 247 ILE A O 1
#

Foldseek 3Di:
DPPVVVVVVVVVVVLCCLPVVLVVVVVVVVVCVVVVADDPQDDQGHDPVSNVVSVVVSVVSVVVLVVLQVQLVVLVVVLVVVVVVLVVVLVVLVPDDDDPVSVVSNVVSVLVNVVSVLVSLLSCLSRDNAHFDKDWPLVLVVVVQVVCVVVVQGAADDGDDTDIDGDRSVLVSVLVVLLQVVQCVAAVYWHWDWDQDPVRDIDIDIDHPGPDDDPVCVVVLLAWQDDDDDDDDPDDPDDDGGSVSRD

Mean predicted aligned error: 12.81 Å

Sequence (247 aa):
MPVTTIPVLLIVVFFMRRIVRPVKTLAKATERVSRGEWIPPLPLSGPQEARDLTTAFNIMQARIARHVEGRTRMLAAISHDLNTPITELRLQMELLDDGPERDDMLDSLDELRAMVRETLNFVRGDAVQEATVEISLTVLIDDLAKRYTTMGTPIGWHGASEITCRCRPLALKRALTNLIDNALKHAGDATVSLFKASDGDIHLEVLDHGTGIEPAWLTQVFEPFVQLSQTGTDHPQGGGLGLGLAI

Solvent-accessible surface area (backbone atoms only — not comparable to full-atom values): 14270 Å² total; per-residue (Å²): 129,64,83,71,52,58,60,52,48,51,51,52,53,50,52,48,50,42,54,52,48,48,52,53,51,49,53,56,49,49,60,40,45,74,70,63,42,85,72,81,77,72,81,79,44,61,53,70,70,48,28,53,53,45,49,53,49,43,52,50,52,54,50,51,52,50,53,36,48,50,51,32,52,51,48,52,50,52,53,54,64,50,49,51,58,54,51,49,51,51,55,58,50,70,70,49,73,92,49,72,70,47,52,55,51,50,52,53,49,52,50,52,51,48,54,52,53,49,53,48,50,43,64,37,61,82,26,62,87,56,67,73,42,78,44,52,51,42,60,55,49,52,56,49,40,53,50,31,44,74,72,75,57,63,48,47,68,75,84,51,74,92,41,72,48,76,40,38,67,67,64,51,52,48,31,50,50,51,53,44,53,49,23,37,71,68,41,69,35,32,33,49,49,63,50,74,46,98,89,72,49,79,46,75,46,80,46,55,82,41,95,74,75,62,78,92,44,66,73,50,34,53,36,73,79,34,61,84,79,82,66,101,58,102,63,95,80,75,99,65,74,29,61,18,70,49,120